Protein AF-A5E7W6-F1 (afdb_monomer_lite)

Secondary structure (DSSP, 8-state):
-HHHHHHHHHHHHH----EEEE-S-EEEES----TT-EEEE-TT-EEEEEEES-EEE-SEEEE-TT-EEEEEE--STT---EEEE-STT-EEEESSEEEEEETT-SS--EEEEEEEEEEESSEEEEEE--TTT-EEEEEEEEEEESSEEEEEEEEEESSPPEE-SS-EEESSEEEEEEE-----S-EESS-EEEEE---SSSS---EEEE--PPP-

Organism: Lodderomyces elongisporus (strain ATCC 11503 / CBS 2605 / JCM 1781 / NBRC 1676 / NRRL YB-4239) (NCBI:txid379508)

Sequence (216 aa):
MLFINYFILFIFFVTGIVADIIYANKILYGPINMSGKDILVSSTAYLSVIDNANNVFTSIIDVLQGGGVYITNSPSFLTQLLISSSGYNAVISNKGLISFNAARSPTVPNINIQGYNFRNAGEFYVAVDSYNSGKLYLASESWVNSGMLVVYLNTYSLWGPILGKYSITNTGSLCFYNTMYAVSTDIVGSGWYVFMEKIISKADIHIYIYMKMKKK

Structure (mmCIF, N/CA/C/O backbone):
data_AF-A5E7W6-F1
#
_entry.id   AF-A5E7W6-F1
#
loop_
_atom_site.group_PDB
_atom_site.id
_atom_site.type_symbol
_atom_site.label_atom_id
_atom_site.label_alt_id
_atom_site.label_comp_id
_atom_site.label_asym_id
_atom_site.label_entity_id
_atom_site.label_seq_id
_atom_site.pdbx_PDB_ins_code
_atom_site.Cartn_x
_atom_site.Cartn_y
_atom_site.Cartn_z
_atom_site.occupancy
_atom_site.B_iso_or_equiv
_atom_site.auth_seq_id
_atom_site.auth_comp_id
_atom_site.auth_asym_id
_atom_site.auth_atom_id
_atom_site.pdbx_PDB_model_num
ATOM 1 N N . MET A 1 1 ? -39.100 24.879 -18.926 1.00 53.75 1 MET A N 1
ATOM 2 C CA . MET A 1 1 ? -38.975 24.005 -17.733 1.00 53.75 1 MET A CA 1
ATOM 3 C C . MET A 1 1 ? -38.647 22.551 -18.069 1.00 53.75 1 MET A C 1
ATOM 5 O O . MET A 1 1 ? -37.751 22.022 -17.433 1.00 53.75 1 MET A O 1
ATOM 9 N N . LEU A 1 2 ? 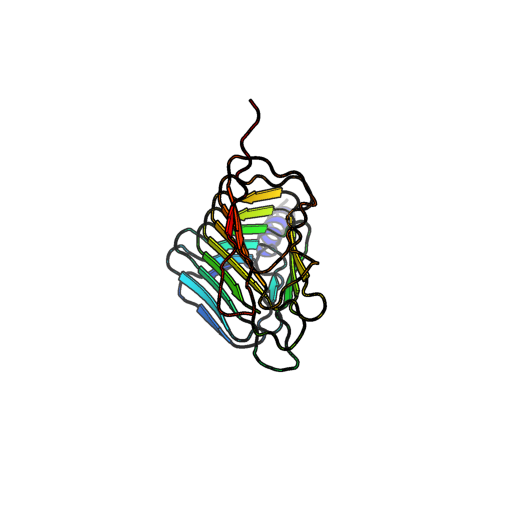-39.272 21.913 -19.072 1.00 52.88 2 LEU A N 1
ATOM 10 C CA . LEU A 1 2 ? -38.964 20.515 -19.443 1.00 52.88 2 LEU A CA 1
ATOM 11 C C . LEU A 1 2 ? -37.499 20.273 -19.861 1.00 52.88 2 LEU A C 1
ATOM 13 O O . LEU A 1 2 ? -36.914 19.276 -19.461 1.00 52.88 2 LEU A O 1
ATOM 17 N N . PHE A 1 3 ? -36.875 21.208 -20.585 1.00 53.84 3 PHE A N 1
ATOM 18 C CA . PHE A 1 3 ? -35.492 21.063 -21.069 1.00 53.84 3 PHE A CA 1
ATOM 19 C C . PHE A 1 3 ? -34.439 20.986 -19.945 1.00 53.84 3 PHE A C 1
ATOM 21 O O . PHE A 1 3 ? -33.456 20.265 -20.072 1.00 53.84 3 PHE A O 1
ATOM 28 N N . ILE A 1 4 ? -34.669 21.679 -18.823 1.00 57.00 4 ILE A N 1
ATOM 29 C CA . ILE A 1 4 ? -33.756 21.683 -17.666 1.00 57.00 4 ILE A CA 1
ATOM 30 C C . ILE A 1 4 ? -33.803 20.330 -16.942 1.00 57.00 4 ILE A C 1
ATOM 32 O O . ILE A 1 4 ? -32.765 19.807 -16.552 1.00 57.00 4 ILE A O 1
ATOM 36 N N . ASN A 1 5 ? -34.984 19.714 -16.840 1.00 55.38 5 ASN A N 1
ATOM 37 C CA . ASN A 1 5 ? -35.140 18.410 -16.190 1.00 55.38 5 ASN A CA 1
ATOM 38 C C . ASN A 1 5 ? -34.483 17.277 -16.992 1.00 55.38 5 ASN A C 1
ATOM 40 O O . ASN A 1 5 ? -33.852 16.406 -16.398 1.00 55.38 5 ASN A O 1
ATOM 44 N N . TYR A 1 6 ? -34.558 17.314 -18.328 1.00 60.94 6 TYR A N 1
ATOM 45 C CA . TYR A 1 6 ? -33.835 16.356 -19.173 1.00 60.94 6 TYR A CA 1
ATOM 46 C C . TYR A 1 6 ? -32.317 16.573 -19.137 1.00 60.94 6 TYR A C 1
ATOM 48 O O . TYR A 1 6 ? -31.565 15.603 -19.160 1.00 60.94 6 TYR A O 1
ATOM 56 N N . PHE A 1 7 ? -31.858 17.822 -19.005 1.00 57.94 7 PHE A N 1
ATOM 57 C CA . PHE A 1 7 ? -30.435 18.138 -18.876 1.00 57.94 7 PHE A CA 1
ATOM 58 C C . PHE A 1 7 ? -29.849 17.659 -17.535 1.00 57.94 7 PHE A C 1
ATOM 60 O O . PHE A 1 7 ? -28.750 17.117 -17.510 1.00 57.94 7 PHE A O 1
ATOM 67 N N . ILE A 1 8 ? -30.599 17.768 -16.431 1.00 57.62 8 ILE A N 1
ATOM 68 C CA . ILE A 1 8 ? -30.187 17.249 -15.112 1.00 57.62 8 ILE A CA 1
ATOM 69 C C . ILE A 1 8 ? -30.123 15.712 -15.114 1.00 57.62 8 ILE A C 1
ATOM 71 O O . ILE A 1 8 ? -29.162 15.141 -14.602 1.00 57.62 8 ILE A O 1
ATOM 75 N N . LEU A 1 9 ? -31.094 15.035 -15.737 1.00 53.97 9 LEU A N 1
ATOM 76 C CA . LEU A 1 9 ? -31.071 13.574 -15.906 1.00 53.97 9 LEU A CA 1
ATOM 77 C C . LEU A 1 9 ? -29.899 13.105 -16.782 1.00 53.97 9 LEU A C 1
ATOM 79 O O . LEU A 1 9 ? -29.287 12.083 -16.483 1.00 53.97 9 LEU A O 1
ATOM 83 N N . PHE A 1 10 ? -29.549 13.873 -17.817 1.00 56.66 10 PHE A N 1
ATOM 84 C CA . PHE A 1 10 ? -28.373 13.618 -18.649 1.00 56.66 10 PHE A CA 1
ATOM 85 C C . PHE A 1 10 ? -27.063 13.823 -17.871 1.00 56.66 10 PHE A C 1
ATOM 87 O O . PHE A 1 10 ? -26.170 12.991 -17.971 1.00 56.66 10 PHE A O 1
ATOM 94 N N . ILE A 1 11 ? -26.961 14.856 -17.023 1.00 55.38 11 ILE A N 1
ATOM 95 C CA . ILE A 1 11 ? -25.791 15.070 -16.149 1.00 55.38 11 ILE A CA 1
ATOM 96 C C . ILE A 1 11 ? -25.606 13.901 -15.169 1.00 55.38 11 ILE A C 1
ATOM 98 O O . ILE A 1 11 ? -24.486 13.415 -15.028 1.00 55.38 11 ILE A O 1
ATOM 102 N N . PHE A 1 12 ? -26.682 13.389 -14.558 1.00 49.34 12 PHE A N 1
ATOM 103 C CA . PHE A 1 12 ? -26.608 12.208 -13.684 1.00 49.34 12 PHE A CA 1
ATOM 104 C C . PHE A 1 12 ? -26.212 10.924 -14.429 1.00 49.34 12 PHE A C 1
ATOM 106 O O . PHE A 1 12 ? -25.561 10.060 -13.847 1.00 49.34 12 PHE A O 1
ATOM 113 N N . PHE A 1 13 ? -26.561 10.804 -15.714 1.00 47.16 13 PHE A N 1
ATOM 114 C CA . PHE A 1 13 ? -26.121 9.693 -16.564 1.00 47.16 13 PHE A CA 1
ATOM 115 C C . PHE A 1 13 ? -24.648 9.815 -16.989 1.00 47.16 13 PHE A C 1
ATOM 117 O O . PHE A 1 13 ? -23.985 8.804 -17.212 1.00 47.16 13 PHE A O 1
ATOM 124 N N . VAL A 1 14 ? -24.132 11.043 -17.104 1.00 48.56 14 VAL A N 1
ATOM 125 C CA . VAL A 1 14 ? -22.765 11.330 -17.571 1.00 48.56 14 VAL A CA 1
ATOM 126 C C . VAL A 1 14 ? -21.735 11.288 -16.435 1.00 48.56 14 VAL A C 1
ATOM 128 O O . VAL A 1 14 ? -20.572 10.986 -16.691 1.00 48.56 14 VAL A O 1
ATOM 131 N N . THR A 1 15 ? -22.124 11.475 -15.170 1.00 45.22 15 THR A N 1
ATOM 132 C CA . THR A 1 15 ? -21.223 11.277 -14.017 1.00 45.22 15 THR A CA 1
ATOM 133 C C . THR A 1 15 ? -21.269 9.842 -13.491 1.00 45.22 15 THR A C 1
ATOM 135 O O . THR A 1 15 ? -21.436 9.603 -12.295 1.00 45.22 15 THR A O 1
ATOM 138 N N . GLY A 1 16 ? -21.129 8.861 -14.380 1.00 46.91 16 GLY A N 1
ATOM 139 C CA . GLY A 1 16 ? -20.788 7.506 -13.970 1.00 46.91 16 GLY A CA 1
ATOM 140 C C . GLY A 1 16 ? -19.331 7.491 -13.526 1.00 46.91 16 GLY A C 1
ATOM 141 O O . GLY A 1 16 ? -18.443 7.294 -14.351 1.00 46.91 16 GLY A O 1
ATOM 142 N N . ILE A 1 17 ? -19.063 7.719 -12.239 1.00 54.50 17 ILE A N 1
ATOM 143 C CA . ILE A 1 17 ? -17.789 7.295 -11.657 1.00 54.50 17 ILE A CA 1
ATOM 144 C C . ILE A 1 17 ? -17.780 5.773 -11.812 1.00 54.50 17 ILE A C 1
ATOM 146 O O . ILE A 1 17 ? -18.551 5.070 -11.159 1.00 54.50 17 ILE A O 1
ATOM 150 N N . VAL A 1 18 ? -17.004 5.270 -12.773 1.00 61.53 18 VAL A N 1
ATOM 151 C CA . VAL A 1 18 ? -16.932 3.837 -13.060 1.00 61.53 18 VAL A CA 1
ATOM 152 C C . VAL A 1 18 ? -16.088 3.201 -11.963 1.00 61.53 18 VAL A C 1
ATOM 154 O O . VAL A 1 18 ? -14.867 3.097 -12.079 1.00 61.53 18 VAL A O 1
ATOM 157 N N . ALA A 1 19 ? -16.744 2.819 -10.872 1.00 70.56 19 ALA A N 1
ATOM 158 C CA . ALA A 1 19 ? -16.156 1.939 -9.879 1.00 70.56 19 ALA A CA 1
ATOM 159 C C . ALA A 1 19 ? -16.104 0.511 -10.443 1.00 70.56 19 ALA A C 1
ATOM 161 O O . ALA A 1 19 ? -17.132 -0.048 -10.829 1.00 70.56 19 ALA A O 1
ATOM 162 N N . ASP A 1 20 ? -14.912 -0.079 -10.506 1.00 84.25 20 ASP A N 1
ATOM 163 C CA . ASP A 1 20 ? -14.735 -1.508 -10.756 1.00 84.25 20 ASP A CA 1
ATOM 164 C C . ASP A 1 20 ? -14.948 -2.240 -9.427 1.00 84.25 20 ASP A C 1
ATOM 166 O O . ASP A 1 20 ? -14.138 -2.137 -8.499 1.00 84.25 20 ASP A O 1
ATOM 170 N N . ILE A 1 21 ? -16.080 -2.935 -9.314 1.00 87.88 21 ILE A N 1
ATOM 171 C CA . ILE A 1 21 ? -16.429 -3.664 -8.098 1.00 87.88 21 ILE A CA 1
ATOM 172 C C . ILE A 1 21 ? -16.032 -5.132 -8.247 1.00 87.88 21 ILE A C 1
ATOM 174 O O . ILE A 1 21 ? -16.533 -5.860 -9.106 1.00 87.88 21 ILE A O 1
ATOM 178 N N . ILE A 1 22 ? -15.147 -5.585 -7.364 1.00 92.44 22 ILE A N 1
ATOM 179 C CA . ILE A 1 22 ? -14.601 -6.938 -7.342 1.00 92.44 22 ILE A CA 1
ATOM 180 C C . ILE A 1 22 ? -15.431 -7.795 -6.377 1.00 92.44 22 ILE A C 1
ATOM 182 O O . ILE A 1 22 ? -15.175 -7.853 -5.171 1.00 92.44 22 ILE A O 1
ATOM 186 N N . TYR A 1 23 ? -16.460 -8.452 -6.918 1.00 94.75 23 TYR A N 1
ATOM 187 C CA . TYR A 1 23 ? -17.336 -9.382 -6.181 1.00 94.75 23 TYR A CA 1
ATOM 188 C C . TYR A 1 23 ? -16.871 -10.843 -6.216 1.00 94.75 23 TYR A C 1
ATOM 190 O O . TYR A 1 23 ? -17.343 -11.665 -5.436 1.00 94.75 23 TYR A O 1
ATOM 198 N N . ALA A 1 24 ? -15.942 -11.169 -7.110 1.00 95.06 24 ALA A N 1
ATOM 199 C CA . ALA A 1 24 ? -15.338 -12.486 -7.234 1.00 95.06 24 ALA A CA 1
ATOM 200 C C . ALA A 1 24 ? -13.830 -12.341 -7.435 1.00 95.06 24 ALA A C 1
ATOM 202 O O . ALA A 1 24 ? -13.358 -11.302 -7.901 1.00 95.06 24 ALA A O 1
ATOM 203 N N . ASN A 1 25 ? -13.086 -13.389 -7.086 1.00 96.81 25 ASN A N 1
ATOM 204 C CA . ASN A 1 25 ? -11.635 -13.420 -7.226 1.00 96.81 25 ASN A CA 1
ATOM 205 C C . ASN A 1 25 ? -11.219 -13.077 -8.659 1.00 96.81 25 ASN A C 1
ATOM 207 O O . ASN A 1 25 ? -11.652 -13.722 -9.615 1.00 96.81 25 ASN A O 1
ATOM 211 N N . LYS A 1 26 ? -10.365 -12.065 -8.797 1.00 94.88 26 LYS A N 1
ATOM 212 C CA . LYS A 1 26 ? -9.883 -11.549 -10.076 1.00 94.88 26 LYS A CA 1
ATOM 213 C C . LYS A 1 26 ? -8.363 -11.572 -10.066 1.00 94.88 26 LYS A C 1
ATOM 215 O O . LYS A 1 26 ? -7.739 -10.940 -9.217 1.00 94.88 26 LYS A O 1
ATOM 220 N N . ILE A 1 27 ? -7.778 -12.296 -11.014 1.00 94.62 27 ILE A N 1
ATOM 221 C CA . ILE A 1 27 ? -6.329 -12.353 -11.220 1.00 94.62 27 ILE A CA 1
ATOM 222 C C . ILE A 1 27 ? -6.029 -11.729 -12.578 1.00 94.62 27 ILE A C 1
ATOM 224 O O . ILE A 1 27 ? -6.614 -12.117 -13.588 1.00 94.62 27 ILE A O 1
ATOM 228 N N . LEU A 1 28 ? -5.132 -10.753 -12.587 1.00 90.81 28 LEU A N 1
ATOM 229 C CA . LEU A 1 28 ? -4.640 -10.066 -13.771 1.00 90.81 28 LEU A CA 1
ATOM 230 C C . LEU A 1 28 ? -3.125 -10.253 -13.864 1.00 90.81 28 LEU A C 1
ATOM 232 O O . LEU A 1 28 ? -2.448 -10.372 -12.843 1.00 90.81 28 LEU A O 1
ATOM 236 N N . TYR A 1 29 ? -2.602 -10.250 -15.087 1.00 89.06 29 TYR A N 1
ATOM 237 C CA . TYR A 1 29 ? -1.180 -10.441 -15.364 1.00 89.06 29 TYR A CA 1
ATOM 238 C C . TYR A 1 29 ? -0.641 -9.318 -16.244 1.00 89.06 29 TYR A C 1
ATOM 240 O O . TYR A 1 29 ? -1.311 -8.881 -17.182 1.00 89.06 29 TYR A O 1
ATOM 248 N N . GLY A 1 30 ? 0.598 -8.917 -15.979 1.00 83.56 30 GLY A N 1
ATOM 249 C CA . GLY A 1 30 ? 1.326 -7.943 -16.776 1.00 83.56 30 GLY A CA 1
ATOM 250 C C . GLY A 1 30 ? 1.027 -6.492 -16.388 1.00 83.56 30 GLY A C 1
ATOM 251 O O . GLY A 1 30 ? 0.460 -6.222 -15.327 1.00 83.56 30 GLY A O 1
ATOM 252 N N . PRO A 1 31 ? 1.434 -5.524 -17.228 1.00 81.56 31 PRO A N 1
ATOM 253 C CA . PRO A 1 31 ? 1.197 -4.111 -16.965 1.00 81.56 31 PRO A CA 1
ATOM 254 C C . PRO A 1 31 ? -0.298 -3.793 -17.070 1.00 81.56 31 PRO A C 1
ATOM 256 O O . PRO A 1 31 ? -0.856 -3.741 -18.166 1.00 81.56 31 PRO A O 1
ATOM 259 N N . ILE A 1 32 ? -0.942 -3.548 -15.930 1.00 83.94 32 ILE A N 1
ATOM 260 C CA . ILE A 1 32 ? -2.351 -3.164 -15.860 1.00 83.94 32 ILE A CA 1
ATOM 261 C C . ILE A 1 32 ? -2.446 -1.707 -15.432 1.00 83.94 32 ILE A C 1
ATOM 263 O O . ILE A 1 32 ? -2.081 -1.354 -14.320 1.00 83.94 32 ILE A O 1
ATOM 267 N N . ASN A 1 33 ? -3.024 -0.861 -16.282 1.00 79.06 33 ASN A N 1
ATOM 268 C CA . ASN A 1 33 ? -3.350 0.501 -15.887 1.00 79.06 33 ASN A CA 1
ATOM 269 C C . ASN A 1 33 ? -4.784 0.575 -15.334 1.00 79.06 33 ASN A C 1
ATOM 271 O O . ASN A 1 33 ? -5.748 0.324 -16.060 1.00 79.06 33 ASN A O 1
ATOM 275 N N . MET A 1 34 ? -4.918 0.947 -14.059 1.00 77.44 34 MET A N 1
ATOM 276 C CA . MET A 1 34 ? -6.202 1.154 -13.376 1.00 77.44 34 MET A CA 1
ATOM 277 C C . MET A 1 34 ? -6.546 2.639 -13.179 1.00 77.44 34 MET A C 1
ATOM 279 O O . MET A 1 34 ? -7.416 2.978 -12.378 1.00 77.44 34 MET A O 1
ATOM 283 N N . SER A 1 35 ? -5.895 3.539 -13.922 1.00 76.44 35 SER A N 1
ATOM 284 C CA . SER A 1 35 ? -6.116 4.979 -13.797 1.00 76.44 35 SER A CA 1
ATOM 285 C C . SER A 1 35 ? -7.569 5.343 -14.090 1.00 76.44 35 SER A C 1
ATOM 287 O O . SER A 1 35 ? -8.162 4.830 -15.040 1.00 76.44 35 SER A O 1
ATOM 289 N N . GLY A 1 36 ? -8.115 6.275 -13.315 1.00 72.25 36 GLY A N 1
ATOM 290 C CA . GLY A 1 36 ? -9.464 6.808 -13.494 1.00 72.25 36 GLY A CA 1
ATOM 291 C C . GLY A 1 36 ? -10.587 5.903 -12.993 1.00 72.25 36 GLY A C 1
ATOM 292 O O . GLY A 1 36 ? -11.746 6.225 -13.238 1.00 72.25 36 GLY A O 1
ATOM 293 N N . LYS A 1 37 ? -10.269 4.787 -12.326 1.00 77.31 37 LYS A N 1
ATOM 294 C CA . LYS A 1 37 ? -11.263 3.855 -11.789 1.00 77.31 37 LYS A CA 1
ATOM 295 C C . LYS A 1 37 ? -11.178 3.788 -10.275 1.00 77.31 37 LYS A C 1
ATOM 297 O O . LYS A 1 37 ? -10.097 3.590 -9.721 1.00 77.31 37 LYS A O 1
ATOM 302 N N . ASP A 1 38 ? -12.338 3.880 -9.637 1.00 86.12 38 ASP A N 1
ATOM 303 C CA . ASP A 1 38 ? -12.475 3.467 -8.246 1.00 86.12 38 ASP A CA 1
ATOM 304 C C . ASP A 1 38 ? -12.434 1.945 -8.181 1.00 86.12 38 ASP A C 1
ATOM 306 O O . ASP A 1 38 ? -12.977 1.265 -9.049 1.00 86.12 38 ASP A O 1
ATOM 310 N N . ILE A 1 39 ? -11.799 1.405 -7.153 1.00 89.12 39 ILE A N 1
ATOM 311 C CA . ILE A 1 39 ? -11.720 -0.029 -6.913 1.00 89.12 39 ILE A CA 1
ATOM 312 C C . ILE A 1 39 ? -12.388 -0.301 -5.583 1.00 89.12 39 ILE A C 1
ATOM 314 O O . ILE A 1 39 ? -11.933 0.176 -4.544 1.00 89.12 39 ILE A O 1
ATOM 318 N N . LEU A 1 40 ? -13.443 -1.107 -5.624 1.00 92.81 40 LEU A N 1
ATOM 319 C CA . LEU A 1 40 ? -14.089 -1.636 -4.434 1.00 92.81 40 LEU A CA 1
ATOM 320 C C . LEU A 1 40 ? -13.910 -3.151 -4.417 1.00 92.81 40 LEU A C 1
ATOM 322 O O . LEU A 1 40 ? -14.401 -3.843 -5.307 1.00 92.81 40 LEU A O 1
ATOM 326 N N . VAL A 1 41 ? -13.241 -3.682 -3.398 1.00 95.12 41 VAL A N 1
ATOM 327 C CA . VAL A 1 41 ? -13.089 -5.129 -3.209 1.00 95.12 41 VAL A CA 1
ATOM 328 C C . VAL A 1 41 ? -14.019 -5.608 -2.105 1.00 95.12 41 VAL A C 1
ATOM 330 O O . VAL A 1 41 ? -13.943 -5.146 -0.965 1.00 95.12 41 VAL A O 1
ATOM 333 N N . SER A 1 42 ? -14.911 -6.536 -2.456 1.00 96.62 42 SER A N 1
ATOM 334 C CA . SER A 1 42 ? -15.883 -7.108 -1.523 1.00 96.62 42 SER A CA 1
ATOM 335 C C . SER A 1 42 ? -15.229 -7.993 -0.453 1.00 96.62 42 SER A C 1
ATOM 337 O O . SER A 1 42 ? -14.104 -8.460 -0.606 1.00 96.62 42 SER A O 1
ATOM 339 N N . SER A 1 43 ? -15.963 -8.261 0.628 1.00 96.25 43 SER A N 1
ATOM 340 C CA . SER A 1 43 ? -15.494 -9.020 1.797 1.00 96.25 43 SER A CA 1
ATOM 341 C C . SER A 1 43 ? -15.123 -10.483 1.528 1.00 96.25 43 SER A C 1
ATOM 343 O O . SER A 1 43 ? -14.562 -11.134 2.403 1.00 96.25 43 SER A O 1
ATOM 345 N N . THR A 1 44 ? -15.461 -11.024 0.358 1.00 94.81 44 THR A N 1
ATOM 346 C CA . THR A 1 44 ? -15.234 -12.433 -0.005 1.00 94.81 44 THR A CA 1
ATOM 347 C C . THR A 1 44 ? -14.417 -12.590 -1.283 1.00 94.81 44 THR A C 1
ATOM 349 O O . THR A 1 44 ? -14.376 -13.681 -1.851 1.00 94.81 44 THR A O 1
ATOM 352 N N . ALA A 1 45 ? -13.810 -11.510 -1.773 1.00 97.12 45 ALA A N 1
ATOM 353 C CA . ALA A 1 45 ? -13.089 -11.503 -3.034 1.00 97.12 45 ALA A CA 1
ATOM 354 C C . ALA A 1 45 ? -11.695 -10.904 -2.884 1.00 97.12 45 ALA A C 1
ATOM 356 O O . ALA A 1 45 ? -11.414 -10.133 -1.965 1.00 97.12 45 ALA A O 1
ATOM 357 N N . TYR A 1 46 ? -10.832 -11.209 -3.846 1.00 96.88 46 TYR A N 1
ATOM 358 C CA . TYR A 1 46 ? -9.571 -10.506 -3.994 1.00 96.88 46 TYR A CA 1
ATOM 359 C C . TYR A 1 46 ? -9.312 -10.049 -5.425 1.00 96.88 46 TYR A C 1
ATOM 361 O O . TYR A 1 46 ? -9.750 -10.673 -6.392 1.00 96.88 46 TYR A O 1
ATOM 369 N N . LEU A 1 47 ? -8.536 -8.976 -5.538 1.00 94.44 47 LEU A N 1
ATOM 370 C CA . LEU A 1 47 ? -7.873 -8.550 -6.760 1.00 94.44 47 LEU A CA 1
ATOM 371 C C . LEU A 1 47 ? -6.381 -8.856 -6.636 1.00 94.44 47 LEU A C 1
ATOM 373 O O . LEU A 1 47 ? -5.713 -8.344 -5.742 1.00 94.44 47 LEU A O 1
ATOM 377 N N . SER A 1 48 ? -5.848 -9.668 -7.540 1.00 94.38 48 SER A N 1
ATOM 378 C CA . SER A 1 48 ? -4.415 -9.919 -7.657 1.00 94.38 48 SER A CA 1
ATOM 379 C C . SER A 1 48 ? -3.918 -9.427 -9.009 1.00 94.38 48 SER A C 1
ATOM 381 O O . SER A 1 48 ? -4.480 -9.790 -10.039 1.00 94.38 48 SER A O 1
ATOM 383 N N . VAL A 1 49 ? -2.880 -8.595 -9.013 1.00 90.94 49 VAL A N 1
ATOM 384 C CA . VAL A 1 49 ? -2.192 -8.144 -10.224 1.00 90.94 49 VAL A CA 1
ATOM 385 C C . VAL A 1 49 ? -0.748 -8.611 -10.148 1.00 90.94 49 VAL A C 1
ATOM 387 O O . VAL A 1 49 ? 0.037 -8.126 -9.331 1.00 90.94 49 VAL A O 1
ATOM 390 N N . ILE A 1 50 ? -0.420 -9.582 -10.986 1.00 89.44 50 ILE A N 1
ATOM 391 C CA . ILE A 1 50 ? 0.881 -10.238 -11.022 1.00 89.44 50 ILE A CA 1
ATOM 392 C C . ILE A 1 50 ? 1.704 -9.632 -12.154 1.00 89.44 50 ILE A C 1
ATOM 394 O O . ILE A 1 50 ? 1.178 -9.301 -13.214 1.00 89.44 50 ILE A O 1
ATOM 398 N N . ASP A 1 51 ? 3.006 -9.506 -11.931 1.00 86.00 51 ASP A N 1
ATOM 399 C CA . ASP A 1 51 ? 3.971 -8.990 -12.900 1.00 86.00 51 ASP A CA 1
ATOM 400 C C . ASP A 1 51 ? 3.637 -7.584 -13.412 1.00 86.00 51 ASP A C 1
ATOM 402 O O . ASP A 1 51 ? 3.740 -7.263 -14.600 1.00 86.00 51 ASP A O 1
ATOM 406 N N . ASN A 1 52 ? 3.230 -6.711 -12.497 1.00 81.88 52 ASN A N 1
ATOM 407 C CA . ASN A 1 52 ? 2.810 -5.378 -12.858 1.00 81.88 52 ASN A CA 1
ATOM 408 C C . ASN A 1 52 ? 3.979 -4.393 -12.949 1.00 81.88 52 ASN A C 1
ATOM 410 O O . ASN A 1 52 ? 4.644 -4.111 -11.955 1.00 81.88 52 ASN A O 1
ATOM 414 N N . ALA A 1 53 ? 4.137 -3.785 -14.123 1.00 77.44 53 ALA A N 1
ATOM 415 C CA . ALA A 1 53 ? 5.154 -2.772 -14.406 1.00 77.44 53 ALA A CA 1
ATOM 416 C C . ALA A 1 53 ? 4.646 -1.317 -14.350 1.00 77.44 53 ALA A C 1
ATOM 418 O O . ALA A 1 53 ? 5.423 -0.389 -14.555 1.00 77.44 53 ALA A O 1
ATOM 419 N N . ASN A 1 54 ? 3.340 -1.090 -14.170 1.00 71.69 54 ASN A N 1
ATOM 420 C CA . ASN A 1 54 ? 2.778 0.257 -14.068 1.00 71.69 54 ASN A CA 1
ATOM 421 C C . ASN A 1 54 ? 1.346 0.214 -13.525 1.00 71.69 54 ASN A C 1
ATOM 423 O O . ASN A 1 54 ? 0.442 -0.147 -14.263 1.00 71.69 54 ASN A O 1
ATOM 427 N N . ASN A 1 55 ? 1.138 0.566 -12.256 1.00 67.75 55 ASN A N 1
ATOM 428 C CA . ASN A 1 55 ? -0.186 0.754 -11.670 1.00 67.75 55 ASN A CA 1
ATOM 429 C C . ASN A 1 55 ? -0.369 2.227 -11.293 1.00 67.75 55 ASN A C 1
ATOM 431 O O . ASN A 1 55 ? 0.279 2.760 -10.392 1.00 67.75 55 ASN A O 1
ATOM 435 N N . VAL A 1 56 ? -1.299 2.896 -11.958 1.00 66.56 56 VAL A N 1
ATOM 436 C CA . VAL A 1 56 ? -1.748 4.218 -11.532 1.00 66.56 56 VAL A CA 1
ATOM 437 C C . VAL A 1 56 ? -3.161 4.057 -11.005 1.00 66.56 56 VAL A C 1
ATOM 439 O O . VAL A 1 56 ? -4.049 3.623 -11.727 1.00 66.56 56 VAL A O 1
ATOM 442 N N . PHE A 1 57 ? -3.361 4.402 -9.743 1.00 69.69 57 PHE A N 1
ATOM 443 C CA . PHE A 1 57 ? -4.671 4.646 -9.160 1.00 69.69 57 PHE A CA 1
ATOM 444 C C . PHE A 1 57 ? -4.856 6.165 -9.166 1.00 69.69 57 PHE A C 1
ATOM 446 O O . PHE A 1 57 ? -3.909 6.897 -8.920 1.00 69.69 57 PHE A O 1
ATOM 453 N N . THR A 1 58 ? -6.018 6.706 -9.505 1.00 64.62 58 THR A N 1
ATOM 454 C CA . THR A 1 58 ? -6.194 8.182 -9.465 1.00 64.62 58 THR A CA 1
ATOM 455 C C . THR A 1 58 ? -7.392 8.613 -8.642 1.00 64.62 58 THR A C 1
ATOM 457 O O . THR A 1 58 ? -7.722 9.795 -8.604 1.00 64.62 58 THR A O 1
ATOM 460 N N . SER A 1 59 ? -8.059 7.664 -7.996 1.00 76.44 59 SER A N 1
ATOM 461 C CA . SER A 1 59 ? -9.281 7.916 -7.252 1.00 76.44 59 SER A CA 1
ATOM 462 C C . SER A 1 59 ? -9.326 7.040 -5.996 1.00 76.44 59 SER A C 1
ATOM 464 O O . SER A 1 59 ? -8.499 7.248 -5.106 1.00 76.44 59 SER A O 1
ATOM 466 N N . ILE A 1 60 ? -10.241 6.082 -5.878 1.00 86.88 60 ILE A N 1
ATOM 467 C CA . ILE A 1 60 ? -10.504 5.376 -4.620 1.00 86.88 60 ILE A CA 1
ATOM 468 C C . ILE A 1 60 ? -10.041 3.917 -4.682 1.00 86.88 60 ILE A C 1
ATOM 470 O O . ILE A 1 60 ? -10.295 3.216 -5.655 1.00 86.88 60 ILE A O 1
ATOM 474 N N . ILE A 1 61 ? -9.411 3.441 -3.608 1.00 90.25 61 ILE A N 1
ATOM 475 C CA . ILE A 1 61 ? -9.260 2.013 -3.307 1.00 90.25 61 ILE A CA 1
ATOM 476 C C . ILE A 1 61 ? -9.959 1.756 -1.972 1.00 90.25 61 ILE A C 1
ATOM 478 O O . ILE A 1 61 ? -9.501 2.243 -0.937 1.00 90.25 61 ILE A O 1
ATOM 482 N N . ASP A 1 62 ? -11.051 0.998 -1.993 1.00 93.19 62 ASP A N 1
ATOM 483 C CA . ASP A 1 62 ? -11.774 0.557 -0.801 1.00 93.19 62 ASP A CA 1
ATOM 484 C C . ASP A 1 62 ? -11.780 -0.974 -0.726 1.00 93.19 62 ASP A C 1
ATOM 486 O O . ASP A 1 62 ? -12.284 -1.666 -1.610 1.00 93.19 62 ASP A O 1
ATOM 490 N N . VAL A 1 63 ? -11.179 -1.518 0.328 1.00 96.38 63 VAL A N 1
ATOM 491 C CA . VAL A 1 63 ? -11.076 -2.962 0.560 1.00 96.38 63 VAL A CA 1
ATOM 492 C C . VAL A 1 63 ? -11.871 -3.297 1.808 1.00 96.38 63 VAL A C 1
ATOM 494 O O . VAL A 1 63 ? -11.489 -2.932 2.925 1.00 96.38 63 VAL A O 1
ATOM 497 N N . LEU A 1 64 ? -12.993 -3.993 1.624 1.00 97.38 64 LEU A N 1
ATOM 498 C CA . LEU A 1 64 ? -13.853 -4.401 2.728 1.00 97.38 64 LEU A CA 1
ATOM 499 C C . LEU A 1 64 ? -13.190 -5.493 3.574 1.00 97.38 64 LEU A C 1
ATOM 501 O O . LEU A 1 64 ? -12.284 -6.199 3.137 1.00 97.38 64 LEU A O 1
ATOM 505 N N . GLN A 1 65 ? -13.661 -5.640 4.812 1.00 97.75 65 GLN A N 1
ATOM 506 C CA . GLN A 1 65 ? -13.153 -6.653 5.734 1.00 97.75 65 GLN A CA 1
ATOM 507 C C . GLN A 1 65 ? -13.325 -8.059 5.147 1.00 97.75 65 GLN A C 1
ATOM 509 O O . GLN A 1 65 ? -14.430 -8.419 4.756 1.00 97.75 65 GLN A O 1
ATOM 514 N N . GLY A 1 66 ? -12.241 -8.836 5.093 1.00 95.81 66 GLY A N 1
ATOM 515 C CA . GLY A 1 66 ? -12.186 -10.152 4.438 1.00 95.81 66 GLY A CA 1
ATOM 516 C C . GLY A 1 66 ? -11.782 -10.114 2.956 1.00 95.81 66 GLY A C 1
ATOM 517 O O . GLY A 1 66 ? -11.386 -11.141 2.412 1.00 95.81 66 GLY A O 1
ATOM 518 N N . GLY A 1 67 ? -11.821 -8.937 2.322 1.00 97.38 67 GLY A N 1
ATOM 519 C CA . GLY A 1 67 ? -11.346 -8.725 0.956 1.00 97.38 67 GLY A CA 1
ATOM 520 C C . GLY A 1 67 ? -9.832 -8.523 0.867 1.00 97.38 67 GLY A C 1
ATOM 521 O O . GLY A 1 67 ? -9.169 -8.232 1.869 1.00 97.38 67 GLY A O 1
ATOM 522 N N . GLY A 1 68 ? -9.282 -8.646 -0.345 1.00 97.31 68 GLY A N 1
ATOM 523 C CA . GLY A 1 68 ? -7.836 -8.554 -0.573 1.00 97.31 68 GLY A CA 1
ATOM 524 C C . GLY A 1 68 ? -7.420 -7.826 -1.853 1.00 97.31 68 GLY A C 1
ATOM 525 O O . GLY A 1 68 ? -8.017 -8.012 -2.910 1.00 97.31 68 GLY A O 1
ATOM 526 N N . VAL A 1 69 ? -6.346 -7.043 -1.789 1.00 94.81 69 VAL A N 1
ATOM 527 C CA . VAL A 1 69 ? -5.641 -6.502 -2.959 1.00 94.81 69 VAL A CA 1
ATOM 528 C C . VAL A 1 69 ? -4.176 -6.912 -2.886 1.00 94.81 69 VAL A C 1
ATOM 530 O O . VAL A 1 69 ? -3.492 -6.621 -1.909 1.00 94.81 69 VAL A O 1
ATOM 533 N N . TYR A 1 70 ? -3.677 -7.547 -3.941 1.00 94.81 70 TYR A N 1
ATOM 534 C CA . TYR A 1 70 ? -2.302 -8.029 -4.041 1.00 94.81 70 TYR A CA 1
ATOM 535 C C . TYR A 1 70 ? -1.688 -7.537 -5.345 1.00 94.81 70 TYR A C 1
ATOM 537 O O . TYR A 1 70 ? -2.243 -7.780 -6.412 1.00 94.81 70 TYR A O 1
ATOM 545 N N . ILE A 1 71 ? -0.545 -6.863 -5.284 1.00 90.94 71 ILE A N 1
ATOM 546 C CA . ILE A 1 71 ? 0.154 -6.375 -6.476 1.00 90.94 71 ILE A CA 1
ATOM 547 C C . ILE A 1 71 ? 1.621 -6.747 -6.370 1.00 90.94 71 ILE A C 1
ATOM 549 O O . ILE A 1 71 ? 2.286 -6.361 -5.407 1.00 90.94 71 ILE A O 1
ATOM 553 N N . THR A 1 72 ? 2.140 -7.458 -7.365 1.00 89.12 72 THR A N 1
ATOM 554 C CA . THR A 1 72 ? 3.566 -7.785 -7.453 1.00 89.12 72 THR A CA 1
ATOM 555 C C . THR A 1 72 ? 4.208 -7.105 -8.655 1.00 89.12 72 THR A C 1
ATOM 557 O O . THR A 1 72 ? 3.561 -6.909 -9.682 1.00 89.12 72 THR A O 1
ATOM 560 N N . ASN A 1 73 ? 5.485 -6.733 -8.540 1.00 84.88 73 ASN A N 1
ATOM 561 C CA . ASN A 1 73 ? 6.243 -6.240 -9.689 1.00 84.88 73 ASN A CA 1
ATOM 562 C C . ASN A 1 73 ? 6.510 -7.356 -10.710 1.00 84.88 73 ASN A C 1
ATOM 564 O O . ASN A 1 73 ? 6.636 -8.520 -10.333 1.00 84.88 73 ASN A O 1
ATOM 568 N N . SER A 1 74 ? 6.696 -6.969 -11.972 1.00 77.94 74 SER A N 1
ATOM 569 C CA . SER A 1 74 ? 7.292 -7.818 -13.002 1.00 77.94 74 SER A CA 1
ATOM 570 C C . SER A 1 74 ? 8.792 -8.046 -12.745 1.00 77.94 74 SER A C 1
ATOM 572 O O . SER A 1 74 ? 9.515 -7.102 -12.413 1.00 77.94 74 SER A O 1
ATOM 574 N N . PRO A 1 75 ? 9.298 -9.279 -12.944 1.00 68.50 75 PRO A N 1
ATOM 575 C CA . PRO A 1 75 ? 10.722 -9.602 -12.838 1.00 68.50 75 PRO A CA 1
ATOM 576 C C . PRO A 1 75 ? 11.554 -9.130 -14.048 1.00 68.50 75 PRO A C 1
ATOM 578 O O . PRO A 1 75 ? 12.764 -9.347 -14.076 1.00 68.50 75 PRO A O 1
ATOM 581 N N . SER A 1 76 ? 10.940 -8.516 -15.066 1.00 68.12 76 SER A N 1
ATOM 582 C CA . SER A 1 76 ? 11.636 -8.030 -16.264 1.00 68.12 76 SER A CA 1
ATOM 583 C C . SER A 1 76 ? 12.545 -6.830 -15.969 1.00 68.12 76 SER A C 1
ATOM 585 O O . SER A 1 76 ? 12.147 -5.877 -15.308 1.00 68.12 76 SER A O 1
ATOM 587 N N . PHE A 1 77 ? 13.762 -6.831 -16.516 1.00 60.38 77 PHE A N 1
ATOM 588 C CA . PHE A 1 77 ? 14.823 -5.848 -16.242 1.00 60.38 77 PHE A CA 1
ATOM 589 C C . PHE A 1 77 ? 14.494 -4.389 -16.616 1.00 60.38 77 PHE A C 1
ATOM 591 O O . PHE A 1 77 ? 15.220 -3.485 -16.211 1.00 60.38 77 PHE A O 1
ATOM 598 N N . LEU A 1 78 ? 13.406 -4.144 -17.355 1.00 61.53 78 LEU A N 1
ATOM 599 C CA . LEU A 1 78 ? 12.925 -2.802 -17.719 1.00 61.53 78 LEU A CA 1
ATOM 600 C C . LEU A 1 78 ? 11.664 -2.375 -16.951 1.00 61.53 78 LEU A C 1
ATOM 602 O O . LEU A 1 78 ? 11.066 -1.356 -17.290 1.00 61.53 78 LEU A O 1
ATOM 606 N N . THR A 1 79 ? 11.217 -3.150 -15.958 1.00 65.62 79 THR A N 1
ATOM 607 C CA . THR A 1 79 ? 9.925 -2.922 -15.301 1.00 65.62 79 THR A CA 1
ATOM 608 C C . THR A 1 79 ? 10.053 -2.522 -13.838 1.00 65.62 79 THR A C 1
ATOM 610 O O . THR A 1 79 ? 10.640 -3.229 -13.021 1.00 65.62 79 THR A O 1
ATOM 613 N N . GLN A 1 80 ? 9.416 -1.400 -13.516 1.00 71.06 80 GLN A N 1
ATOM 614 C CA . GLN A 1 80 ? 9.302 -0.819 -12.186 1.00 71.06 80 GLN A CA 1
ATOM 615 C C . GLN A 1 80 ? 7.887 -1.054 -11.654 1.00 71.06 80 GLN A C 1
ATOM 617 O O . GLN A 1 80 ? 6.929 -0.776 -12.363 1.00 71.06 80 GLN A O 1
ATOM 622 N N . LEU A 1 81 ? 7.714 -1.424 -10.381 1.00 71.81 81 LEU A N 1
ATOM 623 C CA . LEU A 1 81 ? 6.395 -1.258 -9.769 1.00 71.81 81 LEU A CA 1
ATOM 624 C C . LEU A 1 81 ? 6.188 0.227 -9.475 1.00 71.81 81 LEU A C 1
ATOM 626 O O . LEU A 1 81 ? 6.743 0.763 -8.512 1.00 71.81 81 LEU A O 1
ATOM 630 N N . LEU A 1 82 ? 5.416 0.886 -10.335 1.00 71.12 82 LEU A N 1
ATOM 631 C CA . LEU A 1 82 ? 4.849 2.194 -10.052 1.00 71.12 82 LEU A CA 1
ATOM 632 C C . LEU A 1 82 ? 3.481 1.972 -9.415 1.00 71.12 82 LEU A C 1
ATOM 634 O O . LEU A 1 82 ? 2.639 1.317 -10.018 1.00 71.12 82 LEU A O 1
ATOM 638 N N . ILE A 1 83 ? 3.284 2.486 -8.206 1.00 71.31 83 ILE A N 1
ATOM 639 C CA . ILE A 1 83 ? 1.961 2.660 -7.602 1.00 71.31 83 ILE A CA 1
ATOM 640 C C . ILE A 1 83 ? 1.841 4.141 -7.319 1.00 71.31 83 ILE A C 1
ATOM 642 O O . ILE A 1 83 ? 2.394 4.619 -6.336 1.00 71.31 83 ILE A O 1
ATOM 646 N N . SER A 1 84 ? 1.176 4.875 -8.202 1.00 72.62 84 SER A N 1
ATOM 647 C CA . SER A 1 84 ? 0.860 6.278 -7.946 1.00 72.62 84 SER A CA 1
ATOM 648 C C . SER A 1 84 ? -0.603 6.380 -7.577 1.00 72.62 84 SER A C 1
ATOM 650 O O . SER A 1 84 ? -1.428 5.868 -8.323 1.00 72.62 84 SER A O 1
ATOM 652 N N . SER A 1 85 ? -0.909 7.045 -6.468 1.00 69.88 85 SER A N 1
ATOM 653 C CA . SER A 1 85 ? -2.202 7.694 -6.275 1.00 69.88 85 SER A CA 1
ATOM 654 C C . SER A 1 85 ? -1.949 9.190 -6.266 1.00 69.88 85 SER A C 1
ATOM 656 O O . SER A 1 85 ? -1.103 9.660 -5.507 1.00 69.88 85 SER A O 1
ATOM 658 N N . SER A 1 86 ? -2.540 9.928 -7.203 1.00 62.19 86 SER A N 1
ATOM 659 C CA . SER A 1 86 ? -2.341 11.373 -7.310 1.00 62.19 86 SER A CA 1
ATOM 660 C C . SER A 1 86 ? -3.642 12.058 -7.713 1.00 62.19 86 SER A C 1
ATOM 662 O O . SER A 1 86 ? -4.292 11.698 -8.690 1.00 62.19 86 SER A O 1
ATOM 664 N N . GLY A 1 87 ? -4.036 13.044 -6.911 1.00 64.69 87 GLY A N 1
ATOM 665 C CA . GLY A 1 87 ? -5.272 13.800 -7.078 1.00 64.69 87 GLY A CA 1
ATOM 666 C C . GLY A 1 87 ? -5.822 14.255 -5.730 1.00 64.69 87 GLY A C 1
ATOM 667 O O . GLY A 1 87 ? -5.668 13.564 -4.724 1.00 64.69 87 GLY A O 1
ATOM 668 N N . TYR A 1 88 ? -6.495 15.407 -5.708 1.00 63.16 88 TYR A N 1
ATOM 669 C CA . TYR A 1 88 ? -7.134 15.946 -4.498 1.00 63.16 88 TYR A CA 1
ATOM 670 C C . TYR A 1 88 ? -8.193 15.013 -3.892 1.00 63.16 88 TYR A C 1
ATOM 672 O O . TYR A 1 88 ? -8.552 15.191 -2.738 1.00 63.16 88 TYR A O 1
ATOM 680 N N . ASN A 1 89 ? -8.666 14.013 -4.644 1.00 72.88 89 ASN A N 1
ATOM 681 C CA . ASN A 1 89 ? -9.704 13.073 -4.215 1.00 72.88 89 ASN A CA 1
ATOM 682 C C . ASN A 1 89 ? -9.186 11.636 -4.046 1.00 72.88 89 ASN A C 1
ATOM 684 O O . ASN A 1 89 ? -9.988 10.720 -3.896 1.00 72.88 89 ASN A O 1
ATOM 688 N N . ALA A 1 90 ? -7.869 11.414 -4.100 1.00 82.50 90 ALA A N 1
ATOM 689 C CA . ALA A 1 90 ? -7.305 10.083 -3.920 1.00 82.50 90 ALA A CA 1
ATOM 690 C C . ALA A 1 90 ? -7.546 9.579 -2.485 1.00 82.50 90 ALA A C 1
ATOM 692 O O . ALA A 1 90 ? -7.163 10.245 -1.515 1.00 82.50 90 ALA A O 1
ATOM 693 N N . VAL A 1 91 ? -8.173 8.407 -2.347 1.00 88.19 91 VAL A N 1
ATOM 694 C CA . VAL A 1 91 ? -8.529 7.810 -1.050 1.00 88.19 91 VAL A CA 1
ATOM 695 C C . VAL A 1 91 ? -8.132 6.341 -1.008 1.00 88.19 91 VAL A C 1
ATOM 697 O O . VAL A 1 91 ? -8.474 5.570 -1.899 1.00 88.19 91 VAL A O 1
ATOM 700 N N . ILE A 1 92 ? -7.470 5.939 0.076 1.00 91.94 92 ILE A N 1
ATOM 701 C CA . ILE A 1 92 ? -7.297 4.535 0.446 1.00 91.94 92 ILE A CA 1
ATOM 702 C C . ILE A 1 92 ? -8.073 4.262 1.730 1.00 91.94 92 ILE A C 1
ATOM 704 O O . ILE A 1 92 ? -7.832 4.891 2.762 1.00 91.94 92 ILE A O 1
ATOM 708 N N . SER A 1 93 ? -8.977 3.292 1.658 1.00 94.56 93 SER A N 1
ATOM 709 C CA . SER A 1 93 ? -9.729 2.733 2.775 1.00 94.56 93 SER A CA 1
ATOM 710 C C . SER A 1 93 ? -9.492 1.227 2.808 1.00 94.56 93 SER A C 1
ATOM 712 O O . SER A 1 93 ? -9.856 0.505 1.888 1.00 94.56 93 SER A O 1
ATOM 714 N N . ASN A 1 94 ? -8.842 0.736 3.859 1.00 97.25 94 ASN A N 1
ATOM 715 C CA . ASN A 1 94 ? -8.536 -0.680 4.006 1.00 97.25 94 ASN A CA 1
ATOM 716 C C . ASN A 1 94 ? -9.095 -1.227 5.315 1.00 97.25 94 ASN A C 1
ATOM 718 O O . ASN A 1 94 ? -8.660 -0.826 6.393 1.00 97.25 94 ASN A O 1
ATOM 722 N N . LYS A 1 95 ? -10.017 -2.182 5.226 1.00 98.44 95 LYS A N 1
ATOM 723 C CA . LYS A 1 95 ? -10.474 -3.026 6.342 1.00 98.44 95 LYS A CA 1
ATOM 724 C C . LYS A 1 95 ? -10.110 -4.501 6.138 1.00 98.44 95 LYS A C 1
ATOM 726 O O . LYS A 1 95 ? -10.332 -5.299 7.045 1.00 98.44 95 LYS A O 1
ATOM 731 N N . GLY A 1 96 ? -9.604 -4.859 4.959 1.00 98.25 96 GLY A N 1
ATOM 732 C CA . GLY A 1 96 ? -9.155 -6.199 4.593 1.00 98.25 96 GLY A CA 1
ATOM 733 C C . GLY A 1 96 ? -7.631 -6.277 4.544 1.00 98.25 96 GLY A C 1
ATOM 734 O O . GLY A 1 96 ? -6.958 -5.832 5.474 1.00 98.25 96 GLY A O 1
ATOM 735 N N . LEU A 1 97 ? -7.092 -6.839 3.462 1.00 98.12 97 LEU A N 1
ATOM 736 C CA . LEU A 1 97 ? -5.653 -6.990 3.252 1.00 98.12 97 LEU A CA 1
ATOM 737 C C . LEU A 1 97 ? -5.210 -6.270 1.975 1.00 98.12 97 LEU A C 1
ATOM 739 O O . LEU A 1 97 ? -5.732 -6.528 0.895 1.00 98.12 97 LEU A O 1
ATOM 743 N N . ILE A 1 98 ? -4.207 -5.400 2.077 1.00 96.25 98 ILE A N 1
ATOM 744 C CA . ILE A 1 98 ? -3.506 -4.819 0.927 1.00 96.25 98 ILE A CA 1
ATOM 745 C C . ILE A 1 98 ? -2.040 -5.241 0.982 1.00 96.25 98 ILE A C 1
ATOM 747 O O . ILE A 1 98 ? -1.387 -5.083 2.010 1.00 96.25 98 ILE A O 1
ATOM 751 N N . SER A 1 99 ? -1.508 -5.781 -0.113 1.00 94.94 99 SER A N 1
ATOM 752 C CA . SER A 1 99 ? -0.108 -6.187 -0.221 1.00 94.94 99 SER A CA 1
ATOM 753 C C . SER A 1 99 ? 0.502 -5.715 -1.532 1.00 94.94 99 SER A C 1
ATOM 755 O O . SER A 1 99 ? 0.087 -6.134 -2.612 1.00 94.94 99 SER A O 1
ATOM 757 N N . PHE A 1 100 ? 1.517 -4.864 -1.435 1.00 91.50 100 PHE A N 1
ATOM 758 C CA . PHE A 1 100 ? 2.304 -4.393 -2.569 1.00 91.50 100 PHE A CA 1
ATOM 759 C C . PHE A 1 100 ? 3.729 -4.914 -2.447 1.00 91.50 100 PHE A C 1
ATOM 761 O O . PHE A 1 100 ? 4.420 -4.628 -1.471 1.00 91.50 100 PHE A O 1
ATOM 768 N N . ASN A 1 101 ? 4.180 -5.685 -3.433 1.00 89.38 101 ASN A N 1
ATOM 769 C CA . ASN A 1 101 ? 5.471 -6.352 -3.391 1.00 89.38 101 ASN A CA 1
ATOM 770 C C . ASN A 1 101 ? 6.312 -6.064 -4.640 1.00 89.38 101 ASN A C 1
ATOM 772 O O . ASN A 1 101 ? 6.083 -6.592 -5.724 1.00 89.38 101 ASN A O 1
ATOM 776 N N . ALA A 1 102 ? 7.353 -5.269 -4.443 1.00 85.88 102 ALA A N 1
ATOM 777 C CA . ALA A 1 102 ? 8.423 -4.984 -5.383 1.00 85.88 102 ALA A CA 1
ATOM 778 C C . ALA A 1 102 ? 9.807 -5.274 -4.782 1.00 85.88 102 ALA A C 1
ATOM 780 O O . ALA A 1 102 ? 10.796 -4.660 -5.178 1.00 85.88 102 ALA A O 1
ATOM 781 N N . ALA A 1 103 ? 9.902 -6.207 -3.829 1.00 82.94 103 ALA A N 1
ATOM 782 C CA . ALA A 1 103 ? 11.160 -6.558 -3.163 1.00 82.94 103 ALA A CA 1
ATOM 783 C C . ALA A 1 103 ? 12.218 -7.169 -4.100 1.00 82.94 103 ALA A C 1
ATOM 785 O O . ALA A 1 103 ? 13.378 -7.271 -3.721 1.00 82.94 103 ALA A O 1
ATOM 786 N N . ARG A 1 104 ? 11.818 -7.605 -5.300 1.00 78.75 104 ARG A N 1
ATOM 787 C CA . ARG A 1 104 ? 12.698 -8.160 -6.343 1.00 78.75 104 ARG A CA 1
ATOM 788 C C . ARG A 1 104 ? 12.654 -7.340 -7.634 1.00 78.75 1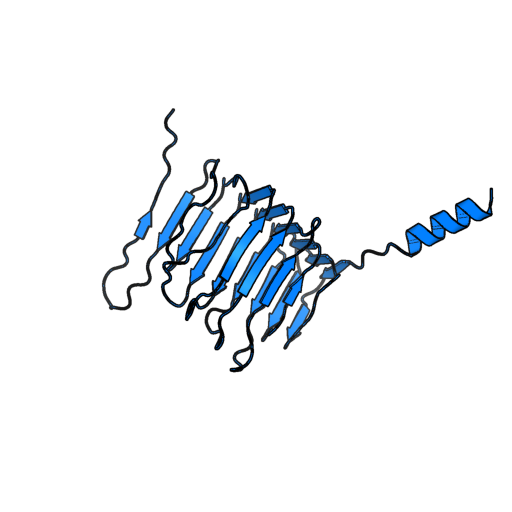04 ARG A C 1
ATOM 790 O O . ARG A 1 104 ? 12.818 -7.884 -8.720 1.00 78.75 104 ARG A O 1
ATOM 797 N N . SER A 1 105 ? 12.352 -6.048 -7.521 1.00 76.19 105 SER A N 1
ATOM 798 C CA . SER A 1 105 ? 12.312 -5.148 -8.669 1.00 76.19 105 SER A CA 1
ATOM 799 C C . SER A 1 105 ? 13.717 -4.968 -9.256 1.00 76.19 105 SER A C 1
ATOM 801 O O . SER A 1 105 ? 14.613 -4.573 -8.515 1.00 76.19 105 SER A O 1
ATOM 803 N N . PRO A 1 106 ? 13.935 -5.231 -10.557 1.00 72.69 106 PRO A N 1
ATOM 804 C CA . PRO A 1 106 ? 15.249 -5.052 -11.177 1.00 72.69 106 PRO A CA 1
ATOM 805 C C . PRO A 1 106 ? 15.593 -3.577 -11.429 1.00 72.69 106 PRO A C 1
ATOM 807 O O . PRO A 1 106 ? 16.762 -3.234 -11.589 1.00 72.69 106 PRO A O 1
ATOM 810 N N . THR A 1 107 ? 14.591 -2.697 -11.436 1.00 75.56 107 THR A N 1
ATOM 811 C CA . THR A 1 107 ? 14.752 -1.238 -11.415 1.00 75.56 107 THR A CA 1
ATOM 812 C C . THR A 1 107 ? 14.244 -0.668 -10.094 1.00 75.56 107 THR A C 1
ATOM 814 O O . THR A 1 107 ? 13.547 -1.346 -9.343 1.00 75.56 107 THR A O 1
ATOM 817 N N . VAL A 1 108 ? 14.549 0.597 -9.806 1.00 76.56 108 VAL A N 1
ATOM 818 C CA . VAL A 1 108 ? 14.107 1.271 -8.577 1.00 76.56 108 VAL A CA 1
ATOM 819 C C . VAL A 1 108 ? 12.568 1.312 -8.513 1.00 76.56 108 VAL A C 1
ATOM 821 O O . VAL A 1 108 ? 11.949 1.970 -9.354 1.00 76.56 108 VAL A O 1
ATOM 824 N N . PRO A 1 109 ? 11.913 0.626 -7.558 1.00 77.25 109 PRO A N 1
ATOM 825 C CA . PRO A 1 109 ? 10.465 0.703 -7.405 1.00 77.25 109 PRO A CA 1
ATOM 826 C C . PRO A 1 109 ? 10.041 2.072 -6.853 1.00 77.25 109 PRO A C 1
ATOM 828 O O . PRO A 1 109 ? 10.766 2.708 -6.082 1.00 77.25 109 PRO A O 1
ATOM 831 N N . ASN A 1 110 ? 8.839 2.521 -7.224 1.00 79.12 110 ASN A N 1
ATOM 832 C CA . ASN A 1 110 ? 8.259 3.764 -6.715 1.00 79.12 110 ASN A CA 1
ATOM 833 C C . ASN A 1 110 ? 6.817 3.518 -6.282 1.00 79.12 110 ASN A C 1
ATOM 835 O O . ASN A 1 110 ? 5.910 3.403 -7.108 1.00 79.12 110 ASN A O 1
ATOM 839 N N . ILE A 1 111 ? 6.615 3.452 -4.973 1.00 83.38 111 ILE A N 1
ATOM 840 C CA . ILE A 1 111 ? 5.287 3.396 -4.380 1.00 83.38 111 ILE A CA 1
ATOM 841 C C . ILE A 1 111 ? 5.019 4.781 -3.815 1.00 83.38 111 ILE A C 1
ATOM 843 O O . ILE A 1 111 ? 5.520 5.155 -2.756 1.00 83.38 111 ILE A O 1
ATOM 847 N N . ASN A 1 112 ? 4.243 5.544 -4.568 1.00 82.81 112 ASN A N 1
ATOM 848 C CA . ASN A 1 112 ? 3.879 6.913 -4.284 1.00 82.81 112 ASN A CA 1
ATOM 849 C C . ASN A 1 112 ? 2.370 7.043 -4.088 1.00 82.81 112 ASN A C 1
ATOM 851 O O . ASN A 1 112 ? 1.619 7.444 -4.975 1.00 82.81 112 ASN A O 1
ATOM 855 N N . ILE A 1 113 ? 1.917 6.699 -2.896 1.00 82.06 113 ILE A N 1
ATOM 856 C CA . ILE A 1 113 ? 0.527 6.837 -2.499 1.00 82.06 113 ILE A CA 1
ATOM 857 C C . ILE A 1 113 ? 0.379 8.209 -1.870 1.00 82.06 113 ILE A C 1
ATOM 859 O O . ILE A 1 113 ? 0.699 8.417 -0.697 1.00 82.06 113 ILE A O 1
ATOM 863 N N . GLN A 1 114 ? -0.085 9.151 -2.683 1.00 83.06 114 GLN A N 1
ATOM 864 C CA . GLN A 1 114 ? -0.445 10.480 -2.231 1.00 83.06 114 GLN A CA 1
ATOM 865 C C . GLN A 1 114 ? -1.937 10.700 -2.387 1.00 83.06 114 GLN A C 1
ATOM 867 O O . GLN A 1 114 ? -2.589 10.143 -3.266 1.00 83.06 114 GLN A O 1
ATOM 872 N N . GLY A 1 115 ? -2.512 11.502 -1.507 1.00 83.44 115 GLY A N 1
ATOM 873 C CA . GLY A 1 115 ? -3.933 11.765 -1.610 1.00 83.44 115 GLY A CA 1
ATOM 874 C C . GLY A 1 115 ? -4.500 12.488 -0.419 1.00 83.44 115 GLY A C 1
ATOM 875 O O . GLY A 1 115 ? -3.786 13.001 0.443 1.00 83.44 115 GLY A O 1
ATOM 876 N N . TYR A 1 116 ? -5.819 12.503 -0.387 1.00 87.00 116 TYR A N 1
ATOM 877 C CA . TYR A 1 116 ? -6.566 13.171 0.654 1.00 87.00 116 TYR A CA 1
ATOM 878 C C . TYR A 1 116 ? -6.646 12.315 1.914 1.00 87.00 116 TYR A C 1
ATOM 880 O O . TYR A 1 116 ? -6.308 12.786 2.996 1.00 87.00 116 TYR A O 1
ATOM 888 N N . ASN A 1 117 ? -7.003 11.034 1.773 1.00 89.69 117 ASN A N 1
ATOM 889 C CA . ASN A 1 117 ? -7.236 10.147 2.910 1.00 89.69 117 ASN A CA 1
ATOM 890 C C . ASN A 1 117 ? -6.490 8.818 2.776 1.00 89.69 117 ASN A C 1
ATOM 892 O O . ASN A 1 117 ? -6.666 8.094 1.798 1.00 89.69 117 ASN A O 1
ATOM 896 N N . PHE A 1 118 ? -5.774 8.447 3.833 1.00 93.25 118 PHE A N 1
ATOM 897 C CA . PHE A 1 118 ? -5.298 7.092 4.080 1.00 93.25 118 PHE A CA 1
ATOM 898 C C . PHE A 1 118 ? -5.923 6.576 5.377 1.00 93.25 118 PHE A C 1
ATOM 900 O O . PHE A 1 118 ? -5.702 7.143 6.449 1.00 93.25 118 PHE A O 1
ATOM 907 N N . ARG A 1 119 ? -6.724 5.512 5.286 1.00 95.88 119 ARG A N 1
ATOM 908 C CA . ARG A 1 119 ? -7.361 4.847 6.428 1.00 95.88 119 ARG A CA 1
ATOM 909 C C . ARG A 1 119 ? -7.074 3.356 6.378 1.00 95.88 119 ARG A C 1
ATOM 911 O O . ARG A 1 119 ? -7.579 2.664 5.501 1.00 95.88 119 ARG A O 1
ATOM 918 N N . ASN A 1 120 ? -6.315 2.858 7.346 1.00 97.50 120 ASN A N 1
ATOM 919 C CA . ASN A 1 120 ? -6.020 1.438 7.482 1.00 97.50 120 ASN A CA 1
ATOM 920 C C . ASN A 1 120 ? -6.541 0.892 8.817 1.00 97.50 120 ASN A C 1
ATOM 922 O O . ASN A 1 120 ? -6.046 1.255 9.880 1.00 97.50 120 ASN A O 1
ATOM 926 N N . ALA A 1 121 ? -7.529 0.008 8.754 1.00 98.19 121 ALA A N 1
ATOM 927 C CA . ALA A 1 121 ? -8.064 -0.764 9.872 1.00 98.19 121 ALA A CA 1
ATOM 928 C C . ALA A 1 121 ? -7.806 -2.276 9.732 1.00 98.19 121 ALA A C 1
ATOM 930 O O . ALA A 1 121 ? -8.032 -3.009 10.690 1.00 98.19 121 ALA A O 1
ATOM 931 N N . GLY A 1 122 ? -7.345 -2.728 8.562 1.00 98.06 122 GLY A N 1
ATOM 932 C CA . GLY A 1 122 ? -6.949 -4.109 8.297 1.00 98.06 122 GLY A CA 1
ATOM 933 C C . GLY A 1 122 ? -5.429 -4.293 8.294 1.00 98.06 122 GLY A C 1
ATOM 934 O O . GLY A 1 122 ? -4.720 -3.734 9.132 1.00 98.06 122 GLY A O 1
ATOM 935 N N . GLU A 1 123 ? -4.926 -5.064 7.335 1.00 98.12 123 GLU A N 1
ATOM 936 C CA . GLU A 1 123 ? -3.500 -5.338 7.156 1.00 98.12 123 GLU A CA 1
ATOM 937 C C . GLU A 1 123 ? -2.980 -4.692 5.870 1.00 98.12 123 GLU A C 1
ATOM 939 O O . GLU A 1 123 ? -3.564 -4.851 4.798 1.00 98.12 123 GLU A O 1
ATOM 944 N N . PHE A 1 124 ? -1.876 -3.956 5.970 1.00 96.69 124 PHE A N 1
ATOM 945 C CA . PHE A 1 124 ? -1.259 -3.259 4.848 1.00 96.69 124 PHE A CA 1
ATOM 946 C C . PHE A 1 124 ? 0.230 -3.596 4.784 1.00 96.69 124 PHE A C 1
ATOM 948 O O . PHE A 1 124 ? 1.012 -3.165 5.627 1.00 96.69 124 PHE A O 1
ATOM 955 N N . TYR A 1 125 ? 0.639 -4.355 3.775 1.00 95.25 125 TYR A N 1
ATOM 956 C CA . TYR A 1 125 ? 2.016 -4.792 3.583 1.00 95.25 125 TYR A CA 1
ATOM 957 C C . TYR A 1 125 ? 2.622 -4.107 2.370 1.00 95.25 125 TYR A C 1
ATOM 959 O O . TYR A 1 125 ? 2.068 -4.150 1.273 1.00 95.25 125 TYR A O 1
ATOM 967 N N . VAL A 1 126 ? 3.803 -3.532 2.549 1.00 91.25 126 VAL A N 1
ATOM 968 C CA . VAL A 1 126 ? 4.594 -2.983 1.456 1.00 91.25 126 VAL A CA 1
ATOM 969 C C . VAL A 1 126 ? 6.000 -3.527 1.539 1.00 91.25 126 VAL A C 1
ATOM 971 O O . VAL A 1 126 ? 6.684 -3.345 2.541 1.00 91.25 126 VAL A O 1
ATOM 974 N N . ALA A 1 127 ? 6.441 -4.162 0.464 1.00 88.44 127 ALA A N 1
ATOM 975 C CA . ALA A 1 127 ? 7.801 -4.629 0.305 1.00 88.44 127 ALA A CA 1
ATOM 976 C C . ALA A 1 127 ? 8.395 -3.995 -0.951 1.00 88.44 127 ALA A C 1
ATOM 978 O O . ALA A 1 127 ? 7.809 -4.102 -2.023 1.00 88.44 127 ALA A O 1
ATOM 979 N N . VAL A 1 128 ? 9.547 -3.342 -0.847 1.00 84.50 128 VAL A N 1
ATOM 980 C CA . VAL A 1 128 ? 10.251 -2.754 -1.998 1.00 84.50 128 VAL A CA 1
ATOM 981 C C . VAL A 1 128 ? 11.744 -3.036 -1.899 1.00 84.50 128 VAL A C 1
ATOM 983 O O . VAL A 1 128 ? 12.269 -3.245 -0.809 1.00 84.50 128 VAL A O 1
ATOM 986 N N . ASP A 1 129 ? 12.446 -3.069 -3.027 1.00 81.12 129 ASP A N 1
ATOM 987 C CA . ASP A 1 129 ? 13.904 -2.969 -3.009 1.00 81.12 129 ASP A CA 1
ATOM 988 C C . ASP A 1 129 ? 14.325 -1.494 -3.012 1.00 81.12 129 ASP A C 1
ATOM 990 O O . ASP A 1 129 ? 13.707 -0.671 -3.684 1.00 81.12 129 ASP A O 1
ATOM 994 N N . SER A 1 130 ? 15.342 -1.138 -2.232 1.00 63.81 130 SER A N 1
ATOM 995 C CA . SER A 1 130 ? 15.782 0.251 -2.058 1.00 63.81 130 SER A CA 1
ATOM 996 C C . SER A 1 130 ? 17.054 0.593 -2.838 1.00 63.81 130 SER A C 1
ATOM 998 O O . SER A 1 130 ? 17.519 1.733 -2.740 1.00 63.81 130 SER A O 1
ATOM 1000 N N . TYR A 1 131 ? 17.602 -0.355 -3.618 1.00 62.06 131 TYR A N 1
ATOM 1001 C CA . TYR A 1 131 ? 18.796 -0.142 -4.442 1.00 62.06 131 TYR A CA 1
ATOM 1002 C C . TYR A 1 131 ? 18.651 1.168 -5.233 1.00 62.06 131 TYR A C 1
ATOM 1004 O O . TYR A 1 131 ? 17.765 1.292 -6.071 1.00 62.06 131 TYR A O 1
ATOM 1012 N N . ASN A 1 132 ? 19.485 2.168 -4.929 1.00 51.78 132 ASN A N 1
ATOM 1013 C CA . ASN A 1 132 ? 19.485 3.497 -5.552 1.00 51.78 132 ASN A CA 1
ATOM 1014 C C . ASN A 1 132 ? 18.193 4.328 -5.408 1.00 51.78 132 ASN A C 1
ATOM 1016 O O . ASN A 1 132 ? 17.659 4.793 -6.410 1.00 51.78 132 ASN A O 1
ATOM 1020 N N . SER A 1 133 ? 17.748 4.636 -4.183 1.00 55.62 133 SER A N 1
ATOM 1021 C CA . SER A 1 133 ? 16.699 5.645 -3.892 1.00 55.62 133 SER A CA 1
ATOM 1022 C C . SER A 1 133 ? 15.245 5.221 -4.150 1.00 55.62 133 SER A C 1
ATOM 1024 O O . SER A 1 133 ? 14.413 6.044 -4.535 1.00 55.62 133 SER A O 1
ATOM 1026 N N . GLY A 1 134 ? 14.918 3.951 -3.884 1.00 57.16 134 GLY A N 1
ATOM 1027 C CA . GLY A 1 134 ? 13.528 3.478 -3.828 1.00 57.16 134 GLY A CA 1
ATOM 1028 C C . GLY A 1 134 ? 12.650 4.416 -2.997 1.00 57.16 134 GLY A C 1
ATOM 1029 O O . GLY A 1 134 ? 12.953 4.706 -1.840 1.00 57.16 134 GLY A O 1
ATOM 1030 N N . LYS A 1 135 ? 11.582 4.927 -3.609 1.00 70.19 135 LYS A N 1
ATOM 1031 C CA . LYS A 1 135 ? 10.699 5.935 -3.019 1.00 70.19 135 LYS A CA 1
ATOM 1032 C C . LYS A 1 135 ? 9.445 5.247 -2.492 1.00 70.19 135 LYS A C 1
ATOM 1034 O O . LYS A 1 135 ? 8.624 4.787 -3.282 1.00 70.19 135 LYS A O 1
ATOM 1039 N N . LEU A 1 136 ? 9.307 5.174 -1.167 1.00 82.56 136 LEU A N 1
ATOM 1040 C CA . LEU A 1 136 ? 8.069 4.767 -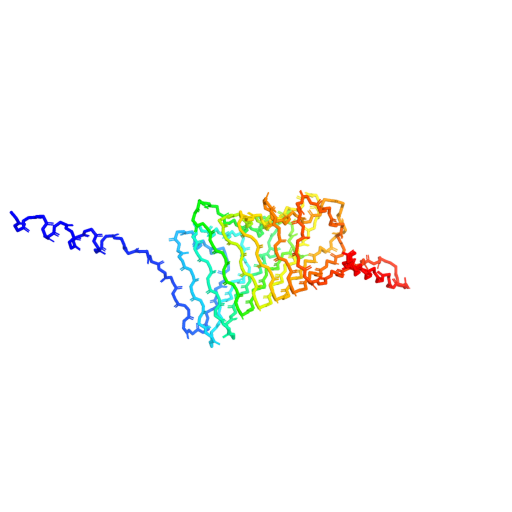0.504 1.00 82.56 136 LEU A CA 1
ATOM 1041 C C . LEU A 1 136 ? 7.449 5.979 0.188 1.00 82.56 136 LEU A C 1
ATOM 1043 O O . LEU A 1 136 ? 7.900 6.410 1.247 1.00 82.56 136 LEU A O 1
ATOM 1047 N N . TYR A 1 137 ? 6.407 6.514 -0.431 1.00 85.62 137 TYR A N 1
ATOM 1048 C CA . TYR A 1 137 ? 5.618 7.622 0.080 1.00 85.62 137 TYR A CA 1
ATOM 1049 C C . TYR A 1 137 ? 4.200 7.119 0.311 1.00 85.62 137 TYR A C 1
ATOM 1051 O O . TYR A 1 137 ? 3.513 6.739 -0.632 1.00 85.62 137 TYR A O 1
ATOM 1059 N N . LEU A 1 138 ? 3.762 7.124 1.565 1.00 87.06 138 LEU A N 1
ATOM 1060 C CA . LEU A 1 138 ? 2.365 6.946 1.960 1.00 87.06 138 LEU A CA 1
ATOM 1061 C C . LEU A 1 138 ? 1.901 8.264 2.588 1.00 87.06 138 LEU A C 1
ATOM 1063 O O . LEU A 1 138 ? 1.677 8.363 3.797 1.00 87.06 138 LEU A O 1
ATOM 1067 N N . ALA A 1 139 ? 1.858 9.312 1.769 1.00 85.81 139 ALA A N 1
ATOM 1068 C CA . ALA A 1 139 ? 1.662 10.684 2.211 1.00 85.81 139 ALA A CA 1
ATOM 1069 C C . ALA A 1 139 ? 0.241 11.155 1.889 1.00 85.81 139 ALA A C 1
ATOM 1071 O O . ALA A 1 139 ? -0.061 11.582 0.779 1.00 85.81 139 ALA A O 1
ATOM 1072 N N . SER A 1 140 ? -0.640 11.109 2.883 1.00 87.88 140 SER A N 1
ATOM 1073 C CA . SER A 1 140 ? -1.994 11.661 2.775 1.00 87.88 140 SER A CA 1
ATOM 1074 C C . SER A 1 140 ? -2.216 12.792 3.770 1.00 87.88 140 SER A C 1
ATOM 1076 O O . SER A 1 140 ? -1.534 12.858 4.796 1.00 87.88 140 SER A O 1
ATOM 1078 N N . GLU A 1 141 ? -3.144 13.693 3.447 1.00 89.06 141 GLU A N 1
ATOM 1079 C CA . GLU A 1 141 ? -3.499 14.822 4.318 1.00 89.06 141 GLU A CA 1
ATOM 1080 C C . GLU A 1 141 ? -4.142 14.343 5.618 1.00 89.06 141 GLU A C 1
ATOM 1082 O O . GLU A 1 141 ? -3.686 14.707 6.701 1.00 89.06 141 GLU A O 1
ATOM 1087 N N . SER A 1 142 ? -5.147 13.473 5.514 1.00 91.25 142 SER A N 1
ATOM 1088 C CA . SER A 1 142 ? -5.672 12.703 6.636 1.0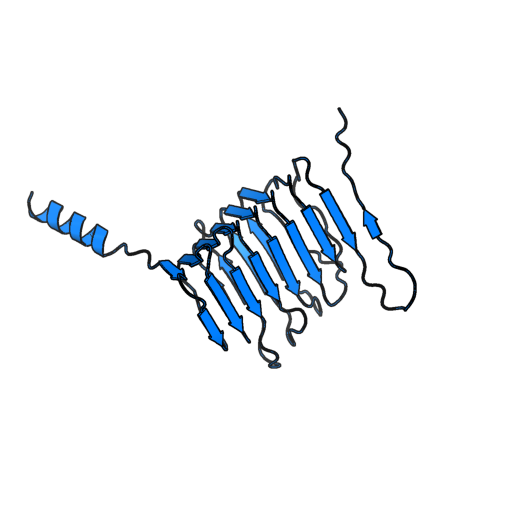0 91.25 142 SER A CA 1
ATOM 1089 C C . SER A 1 142 ? -5.049 11.314 6.634 1.00 91.25 142 SER A C 1
ATOM 1091 O O . SER A 1 142 ? -5.145 10.578 5.648 1.00 91.25 142 SER A O 1
ATOM 1093 N N . TRP A 1 143 ? -4.425 10.942 7.748 1.00 93.75 143 TRP A N 1
ATOM 1094 C CA . TRP A 1 143 ? -3.739 9.663 7.878 1.00 93.75 143 TRP A CA 1
ATOM 1095 C C . TRP A 1 143 ? -4.131 8.981 9.187 1.00 93.75 143 TRP A C 1
ATOM 1097 O O . TRP A 1 143 ? -3.827 9.473 10.277 1.00 93.75 143 TRP A O 1
ATOM 1107 N N . VAL A 1 144 ? -4.827 7.848 9.079 1.00 96.19 144 VAL A N 1
ATOM 1108 C CA . VAL A 1 144 ? -5.320 7.069 10.219 1.00 96.19 144 VAL A CA 1
ATOM 1109 C C . VAL A 1 144 ? -4.947 5.600 10.050 1.00 96.19 144 VAL A C 1
ATOM 1111 O O . VAL A 1 144 ? -5.336 4.960 9.075 1.00 96.19 144 VAL A O 1
ATOM 1114 N N . ASN A 1 145 ? -4.257 5.045 11.042 1.00 96.88 145 ASN A N 1
ATOM 1115 C CA . ASN A 1 145 ? -3.973 3.620 11.144 1.00 96.88 145 ASN A CA 1
ATOM 1116 C C . ASN A 1 145 ? -4.469 3.067 12.485 1.00 96.88 145 ASN A C 1
ATOM 1118 O O . ASN A 1 145 ? -3.936 3.396 13.543 1.00 96.88 145 ASN A O 1
ATOM 1122 N N . SER A 1 146 ? -5.476 2.203 12.438 1.00 97.69 146 SER A N 1
ATOM 1123 C CA . SER A 1 146 ? -5.929 1.385 13.568 1.00 97.69 146 SER A CA 1
ATOM 1124 C C . SER A 1 146 ? -5.629 -0.105 13.379 1.00 97.69 146 SER A C 1
ATOM 1126 O O . SER A 1 146 ? -5.811 -0.873 14.317 1.00 97.69 146 SER A O 1
ATOM 1128 N N . GLY A 1 147 ? -5.191 -0.509 12.182 1.00 97.31 147 GLY A N 1
ATOM 1129 C CA . GLY A 1 147 ? -4.773 -1.870 11.850 1.00 97.31 147 GLY A CA 1
ATOM 1130 C C . GLY A 1 147 ? -3.254 -2.054 11.880 1.00 97.31 147 GLY A C 1
ATOM 1131 O O . GLY A 1 147 ? -2.536 -1.341 12.583 1.00 97.31 147 GLY A O 1
ATOM 1132 N N . MET A 1 148 ? -2.747 -3.002 11.095 1.00 96.75 148 MET A N 1
ATOM 1133 C CA . MET A 1 148 ? -1.314 -3.259 10.953 1.00 96.75 148 MET A CA 1
ATOM 1134 C C . MET A 1 148 ? -0.793 -2.716 9.624 1.00 96.75 148 MET A C 1
ATOM 1136 O O . MET A 1 148 ? -1.374 -2.977 8.572 1.00 96.75 148 MET A O 1
ATOM 1140 N N . LEU A 1 149 ? 0.330 -2.004 9.670 1.00 95.50 149 LEU A N 1
ATOM 1141 C CA . LEU A 1 149 ? 1.082 -1.572 8.500 1.00 95.50 149 LEU A CA 1
ATOM 1142 C C . LEU A 1 149 ? 2.517 -2.083 8.612 1.00 95.50 149 LEU A C 1
ATOM 1144 O O . LEU A 1 149 ? 3.215 -1.784 9.579 1.00 95.50 149 LEU A O 1
ATOM 1148 N N . VAL A 1 150 ? 2.963 -2.838 7.613 1.00 93.62 150 VAL A N 1
ATOM 1149 C CA . VAL A 1 150 ? 4.319 -3.377 7.529 1.00 93.62 150 VAL A CA 1
ATOM 1150 C C . VAL A 1 150 ? 5.035 -2.780 6.329 1.00 93.62 150 VAL A C 1
ATOM 1152 O O . VAL A 1 150 ? 4.585 -2.924 5.194 1.00 93.62 150 VAL A O 1
ATOM 1155 N N . VAL A 1 151 ? 6.179 -2.154 6.579 1.00 90.69 151 VAL A N 1
ATOM 1156 C CA . VAL A 1 151 ? 7.116 -1.698 5.556 1.00 90.69 151 VAL A CA 1
ATOM 1157 C C . VAL A 1 151 ? 8.353 -2.578 5.591 1.00 90.69 151 VAL A C 1
ATOM 1159 O O . VAL A 1 151 ? 9.005 -2.702 6.624 1.00 90.69 151 VAL A O 1
ATOM 1162 N N . TYR A 1 152 ? 8.707 -3.146 4.447 1.00 88.19 152 TYR A N 1
ATOM 1163 C CA . TYR A 1 152 ? 9.898 -3.956 4.260 1.00 88.19 152 TYR A CA 1
ATOM 1164 C C . TYR A 1 152 ? 10.756 -3.405 3.126 1.00 88.19 152 TYR A C 1
ATOM 1166 O O . TYR A 1 152 ? 10.280 -3.263 1.998 1.00 88.19 152 TYR A O 1
ATOM 1174 N N . LEU A 1 153 ? 12.035 -3.154 3.408 1.00 85.50 153 LEU A N 1
ATOM 1175 C CA . LEU A 1 153 ? 13.031 -2.897 2.372 1.00 85.50 153 LEU A CA 1
ATOM 1176 C C . LEU A 1 153 ? 13.931 -4.124 2.181 1.00 85.50 153 LEU A C 1
ATOM 1178 O O . LEU A 1 153 ? 14.532 -4.628 3.128 1.00 85.50 153 LEU A O 1
ATOM 1182 N N . ASN A 1 154 ? 14.060 -4.620 0.950 1.00 84.00 154 ASN A N 1
ATOM 1183 C CA . ASN A 1 154 ? 14.943 -5.759 0.671 1.00 84.00 154 ASN A CA 1
ATOM 1184 C C . ASN A 1 154 ? 16.421 -5.417 0.935 1.00 84.00 154 ASN A C 1
ATOM 1186 O O . ASN A 1 154 ? 17.146 -6.213 1.543 1.00 84.00 154 ASN A O 1
ATOM 1190 N N . THR A 1 155 ? 16.816 -4.204 0.544 1.00 80.19 155 THR A N 1
ATOM 1191 C CA . THR A 1 155 ? 18.127 -3.593 0.791 1.00 80.19 155 THR A CA 1
ATOM 1192 C C . THR A 1 155 ? 17.985 -2.490 1.841 1.00 80.19 155 THR A C 1
ATOM 1194 O O . THR A 1 155 ? 16.988 -1.765 1.834 1.00 80.19 155 THR A O 1
ATOM 1197 N N . TYR A 1 156 ? 18.948 -2.360 2.758 1.00 80.00 156 TYR A N 1
ATOM 1198 C CA . TYR A 1 156 ? 18.892 -1.326 3.797 1.00 80.00 156 TYR A CA 1
ATOM 1199 C C . TYR A 1 156 ? 18.942 0.080 3.186 1.00 80.00 156 TYR A C 1
ATOM 1201 O O . TYR A 1 156 ? 19.712 0.318 2.256 1.00 80.00 156 TYR A O 1
ATOM 1209 N N . SER A 1 157 ? 18.162 1.018 3.729 1.00 74.88 157 SER A N 1
ATOM 1210 C CA . SER A 1 157 ? 18.169 2.421 3.301 1.00 74.88 157 SER A CA 1
ATOM 1211 C C . SER A 1 157 ? 18.101 3.380 4.485 1.00 74.88 157 SER A C 1
ATOM 1213 O O . SER A 1 157 ? 17.296 3.208 5.404 1.00 74.88 157 SER A O 1
ATOM 1215 N N . LEU A 1 158 ? 18.911 4.440 4.404 1.00 72.69 158 LEU A N 1
ATOM 1216 C CA . LEU A 1 158 ? 18.807 5.629 5.259 1.00 72.69 158 LEU A CA 1
ATOM 1217 C C . LEU A 1 158 ? 17.673 6.561 4.804 1.00 72.69 158 LEU A C 1
ATOM 1219 O O . LEU A 1 158 ? 17.135 7.329 5.598 1.00 72.69 158 LEU A O 1
ATOM 1223 N N . TRP A 1 159 ? 17.285 6.471 3.530 1.00 71.81 159 TRP A N 1
ATOM 1224 C CA . TRP A 1 159 ? 16.108 7.133 2.979 1.00 71.81 159 TRP A CA 1
ATOM 1225 C C . TRP A 1 159 ? 14.895 6.250 3.259 1.00 71.81 159 TRP A C 1
ATOM 1227 O O . TRP A 1 159 ? 14.563 5.358 2.476 1.00 71.81 159 TRP A O 1
ATOM 1237 N N . GLY A 1 160 ? 14.324 6.448 4.444 1.00 72.06 160 GLY A N 1
ATOM 1238 C CA . GLY A 1 160 ? 13.177 5.706 4.946 1.00 72.06 160 GLY A CA 1
ATOM 1239 C C . GLY A 1 160 ? 11.857 5.990 4.235 1.00 72.06 160 GLY A C 1
ATOM 1240 O O . GLY A 1 160 ? 11.773 6.928 3.439 1.00 72.06 160 GLY A O 1
ATOM 1241 N N . PRO A 1 161 ? 10.793 5.232 4.559 1.00 82.94 161 PRO A N 1
ATOM 1242 C CA . PRO A 1 161 ? 9.453 5.565 4.103 1.00 82.94 161 PRO A CA 1
ATOM 1243 C C . PRO A 1 161 ? 9.030 6.933 4.638 1.00 82.94 161 PRO A C 1
ATOM 1245 O O . PRO A 1 161 ? 9.235 7.245 5.812 1.00 82.94 161 PRO A O 1
ATOM 1248 N N . ILE A 1 162 ? 8.375 7.721 3.792 1.00 87.00 162 ILE A N 1
ATOM 1249 C CA . ILE A 1 162 ? 7.723 8.963 4.202 1.00 87.00 162 ILE A CA 1
ATOM 1250 C C . ILE A 1 162 ? 6.247 8.653 4.408 1.00 87.00 162 ILE A C 1
ATOM 1252 O O . ILE A 1 162 ? 5.542 8.263 3.475 1.00 87.00 162 ILE A O 1
ATOM 1256 N N . LEU A 1 163 ? 5.794 8.799 5.649 1.00 88.38 163 LEU A N 1
ATOM 1257 C CA . LEU A 1 163 ? 4.406 8.579 6.039 1.00 88.38 163 LEU A CA 1
ATOM 1258 C C . LEU A 1 163 ? 3.780 9.917 6.409 1.00 88.38 163 LEU A C 1
ATOM 1260 O O . LEU A 1 163 ? 4.425 10.715 7.085 1.00 88.38 163 LEU A O 1
ATOM 1264 N N . GLY A 1 164 ? 2.521 10.110 6.015 1.00 87.12 164 GLY A N 1
ATOM 1265 C CA . GLY A 1 164 ? 1.747 11.307 6.340 1.00 87.12 164 GLY A CA 1
ATOM 1266 C C . GLY A 1 164 ? 2.253 12.580 5.651 1.00 87.12 164 GLY A C 1
ATOM 1267 O O . GLY A 1 164 ? 3.417 12.713 5.282 1.00 87.12 164 GLY A O 1
ATOM 1268 N N . LYS A 1 165 ? 1.343 13.534 5.443 1.00 87.06 165 LYS A N 1
ATOM 1269 C CA . LYS A 1 165 ? 1.685 14.909 5.036 1.00 87.06 165 LYS A CA 1
ATOM 1270 C C . LYS A 1 165 ? 1.568 15.893 6.204 1.00 87.06 165 LYS A C 1
ATOM 1272 O O . LYS A 1 165 ? 2.350 16.833 6.302 1.00 87.06 165 LYS A O 1
ATOM 1277 N N . TYR A 1 166 ? 0.607 15.645 7.089 1.00 88.12 166 TYR A N 1
ATOM 1278 C CA . TYR A 1 166 ? 0.401 16.347 8.356 1.00 88.12 166 TYR A CA 1
ATOM 1279 C C . TYR A 1 166 ? 0.443 15.324 9.498 1.00 88.12 166 TYR A C 1
ATOM 1281 O O . TYR A 1 166 ? 1.174 14.345 9.408 1.00 88.12 166 TYR A O 1
ATOM 1289 N N . SER A 1 167 ? -0.329 15.508 10.571 1.00 90.19 167 SER A N 1
ATOM 1290 C CA . SER A 1 167 ? -0.336 14.552 11.678 1.00 90.19 167 SER A CA 1
ATOM 1291 C C . SER A 1 167 ? -0.884 13.174 11.278 1.00 90.19 167 SER A C 1
ATOM 1293 O O . SER A 1 167 ? -1.872 13.044 10.555 1.00 90.19 167 SER A O 1
ATOM 1295 N N . ILE A 1 168 ? -0.238 12.143 11.809 1.00 91.88 168 ILE A N 1
ATOM 1296 C CA . ILE A 1 168 ? -0.592 10.734 11.699 1.00 91.88 168 ILE A CA 1
ATOM 1297 C C . ILE A 1 168 ? -1.327 10.329 12.977 1.00 91.88 168 ILE A C 1
ATOM 1299 O O . ILE A 1 168 ? -0.776 10.418 14.074 1.00 91.88 168 ILE A O 1
ATOM 1303 N N . THR A 1 169 ? -2.552 9.820 12.847 1.00 95.44 169 THR A N 1
ATOM 1304 C CA . THR A 1 169 ? -3.247 9.145 13.953 1.00 95.44 169 THR A CA 1
ATOM 1305 C C . THR A 1 169 ? -2.979 7.648 13.880 1.00 95.44 169 THR A C 1
ATOM 1307 O O . THR A 1 169 ? -3.457 6.975 12.971 1.00 95.44 169 THR A O 1
ATOM 1310 N N . ASN A 1 170 ? -2.233 7.109 14.840 1.00 94.50 170 ASN A N 1
ATOM 1311 C CA . ASN A 1 170 ? -1.907 5.690 14.917 1.00 94.50 170 ASN A CA 1
ATOM 1312 C C . ASN A 1 170 ? -2.362 5.083 16.253 1.00 94.50 170 ASN A C 1
ATOM 1314 O O . ASN A 1 170 ? -1.811 5.381 17.315 1.00 94.50 170 ASN A O 1
ATOM 1318 N N . THR A 1 171 ? -3.356 4.200 16.200 1.00 96.50 171 THR A N 1
ATOM 1319 C CA . THR A 1 171 ? -3.796 3.353 17.322 1.00 96.50 171 THR A CA 1
ATOM 1320 C C . THR A 1 171 ? -3.490 1.872 17.102 1.00 96.50 171 THR A C 1
ATOM 1322 O O . THR A 1 171 ? -3.618 1.095 18.045 1.00 96.50 171 THR A O 1
ATOM 1325 N N . GLY A 1 172 ? -3.062 1.499 15.892 1.00 95.31 172 GLY A N 1
ATOM 1326 C CA . GLY A 1 172 ? -2.642 0.149 15.532 1.00 95.31 172 GLY A CA 1
ATOM 1327 C C . GLY A 1 172 ? -1.123 -0.044 15.575 1.00 95.31 172 GLY A C 1
ATOM 1328 O O . GLY A 1 172 ? -0.439 0.470 16.462 1.00 95.31 172 GLY A O 1
ATOM 1329 N N . SER A 1 173 ? -0.595 -0.779 14.601 1.00 94.38 173 SER A N 1
ATOM 1330 C CA . SER A 1 173 ? 0.795 -1.243 14.571 1.00 94.38 173 SER A CA 1
ATOM 1331 C C . SER A 1 173 ? 1.522 -0.739 13.335 1.00 94.38 173 SER A C 1
ATOM 1333 O O . SER A 1 173 ? 1.028 -0.940 12.225 1.00 94.38 173 SER A O 1
ATOM 1335 N N . LEU A 1 174 ? 2.711 -0.159 13.507 1.00 92.38 174 LEU A N 1
ATOM 1336 C CA . LEU A 1 174 ? 3.643 0.099 12.406 1.00 92.38 174 LEU A CA 1
ATOM 1337 C C . LEU A 1 174 ? 4.897 -0.763 12.581 1.00 92.38 174 LEU A C 1
ATOM 1339 O O . LEU A 1 174 ? 5.597 -0.652 13.588 1.00 92.38 174 LEU A O 1
ATOM 1343 N N . CYS A 1 175 ? 5.198 -1.602 11.597 1.00 91.69 175 CYS A N 1
ATOM 1344 C CA . CYS A 1 175 ? 6.367 -2.475 11.604 1.00 91.69 175 CYS A CA 1
ATOM 1345 C C . CYS A 1 175 ? 7.292 -2.100 10.451 1.00 91.69 175 CYS A C 1
ATOM 1347 O O . CYS A 1 175 ? 6.879 -2.104 9.293 1.00 91.69 175 CYS A O 1
ATOM 1349 N N . PHE A 1 176 ? 8.551 -1.816 10.754 1.00 88.44 176 PHE A N 1
ATOM 1350 C CA . PHE A 1 176 ? 9.549 -1.406 9.778 1.00 88.44 176 PHE A CA 1
ATOM 1351 C C . PHE A 1 176 ? 10.687 -2.415 9.760 1.00 88.44 176 PHE A C 1
ATOM 1353 O O . PHE A 1 176 ? 11.290 -2.696 10.794 1.00 88.44 176 PHE A O 1
ATOM 1360 N N . TYR A 1 177 ? 10.987 -2.942 8.579 1.00 87.38 177 TYR A N 1
ATOM 1361 C CA . TYR A 1 177 ? 12.047 -3.912 8.364 1.00 87.38 177 TYR A CA 1
ATOM 1362 C C . TYR A 1 177 ? 13.119 -3.325 7.461 1.00 87.38 177 TYR A C 1
ATOM 1364 O O . TYR A 1 177 ? 12.825 -2.899 6.341 1.00 87.38 177 TYR A O 1
ATOM 1372 N N . ASN A 1 178 ? 14.365 -3.379 7.934 1.00 83.50 178 ASN A N 1
ATOM 1373 C CA . ASN A 1 178 ? 15.556 -3.024 7.170 1.00 83.50 178 ASN A CA 1
ATOM 1374 C C . ASN A 1 178 ? 15.505 -1.589 6.609 1.00 83.50 178 ASN A C 1
ATOM 1376 O O . ASN A 1 178 ? 15.947 -1.311 5.498 1.00 83.50 178 ASN A O 1
ATOM 1380 N N . THR A 1 179 ? 14.918 -0.673 7.374 1.00 79.38 179 THR A N 1
ATOM 1381 C CA . THR A 1 179 ? 14.794 0.736 7.013 1.00 79.38 179 THR A CA 1
ATOM 1382 C C . THR A 1 179 ? 14.953 1.598 8.244 1.00 79.38 179 THR A C 1
ATOM 1384 O O . THR A 1 179 ? 14.412 1.284 9.305 1.00 79.38 179 THR A O 1
ATOM 1387 N N . MET A 1 180 ? 15.624 2.732 8.082 1.00 76.69 180 MET A N 1
ATOM 1388 C CA . MET A 1 180 ? 15.452 3.839 9.010 1.00 76.69 180 MET A CA 1
ATOM 1389 C C . MET A 1 180 ? 14.070 4.454 8.763 1.00 76.69 180 MET A C 1
ATOM 1391 O O . MET A 1 180 ? 13.661 4.570 7.614 1.00 76.69 180 MET A O 1
ATOM 1395 N N . TYR A 1 181 ? 13.330 4.838 9.801 1.00 77.38 181 TYR A N 1
ATOM 1396 C CA . TYR A 1 181 ? 12.131 5.670 9.652 1.00 77.38 181 TYR A CA 1
ATOM 1397 C C . TYR A 1 181 ? 12.392 7.007 10.334 1.00 77.38 181 TYR A C 1
ATOM 1399 O O . TYR A 1 181 ? 12.479 7.086 11.560 1.00 77.38 181 TYR A O 1
ATOM 1407 N N . ALA A 1 182 ? 12.545 8.056 9.532 1.00 73.94 182 ALA A N 1
ATOM 1408 C CA . ALA A 1 182 ? 12.641 9.415 10.037 1.00 73.94 182 ALA A CA 1
ATOM 1409 C C . ALA A 1 182 ? 11.225 9.984 10.155 1.00 73.94 182 ALA A C 1
ATOM 1411 O O . ALA A 1 182 ? 10.556 10.222 9.151 1.00 73.94 182 ALA A O 1
ATOM 1412 N N . VAL A 1 183 ? 10.759 10.182 11.388 1.00 73.06 183 VAL A N 1
ATOM 1413 C CA . VAL A 1 183 ? 9.449 10.785 11.647 1.00 73.06 183 VAL A CA 1
ATOM 1414 C C . VAL A 1 183 ? 9.471 12.235 11.159 1.00 73.06 183 VAL A C 1
ATOM 1416 O O . VAL A 1 183 ? 10.112 13.086 11.769 1.00 73.06 183 VAL A O 1
ATOM 1419 N N . SER A 1 184 ? 8.784 12.512 10.051 1.00 75.25 184 SER A N 1
ATOM 1420 C CA . SER A 1 184 ? 8.673 13.852 9.456 1.00 75.25 184 SER A CA 1
ATOM 1421 C C . SER A 1 184 ? 7.451 14.639 9.937 1.00 75.25 184 SER A C 1
ATOM 1423 O O . SER A 1 184 ? 7.344 15.831 9.662 1.00 75.25 184 SER A O 1
ATOM 1425 N N . THR A 1 185 ? 6.518 13.982 10.628 1.00 82.25 185 THR A N 1
ATOM 1426 C CA . THR A 1 185 ? 5.230 14.548 11.046 1.00 82.25 185 THR A CA 1
ATOM 1427 C C . THR A 1 185 ? 4.808 14.030 12.416 1.00 82.25 185 THR A C 1
ATOM 1429 O O . THR A 1 185 ? 5.160 12.913 12.795 1.00 82.25 185 THR A O 1
ATOM 1432 N N . ASP A 1 186 ? 3.984 14.788 13.138 1.00 85.62 186 ASP A N 1
ATOM 1433 C CA . ASP A 1 186 ? 3.492 14.377 14.454 1.00 85.62 186 ASP A CA 1
ATOM 1434 C C . ASP A 1 186 ? 2.683 13.081 14.397 1.00 85.62 186 ASP A C 1
ATOM 1436 O O . ASP A 1 186 ? 1.673 12.999 13.697 1.00 85.62 186 ASP A O 1
ATOM 1440 N N . ILE A 1 187 ? 3.080 12.094 15.204 1.00 87.50 187 ILE A N 1
ATOM 1441 C CA . ILE A 1 187 ? 2.319 10.859 15.398 1.00 87.50 187 ILE A CA 1
ATOM 1442 C C . ILE A 1 187 ? 1.610 10.888 16.755 1.00 87.50 187 ILE A C 1
ATOM 1444 O O . ILE A 1 187 ? 2.253 10.923 17.816 1.00 87.50 187 ILE A O 1
ATOM 1448 N N . VAL A 1 188 ? 0.278 10.840 16.713 1.00 91.56 188 VAL A N 1
ATOM 1449 C CA . VAL A 1 188 ? -0.617 10.818 17.876 1.00 91.56 188 VAL A CA 1
ATOM 1450 C C . VAL A 1 188 ? -1.363 9.488 17.971 1.00 91.56 188 VAL A C 1
ATOM 1452 O O . VAL A 1 188 ? -1.614 8.829 16.967 1.00 91.56 188 VAL A O 1
ATOM 1455 N N . GLY A 1 189 ? -1.740 9.092 19.186 1.00 89.00 189 GLY A N 1
ATOM 1456 C CA . GLY A 1 189 ? -2.462 7.844 19.453 1.00 89.00 189 GLY A CA 1
ATOM 1457 C C . GLY A 1 189 ? -1.699 6.896 20.380 1.00 89.00 189 GLY A C 1
ATOM 1458 O O . GLY A 1 189 ? -0.689 7.271 20.977 1.00 89.00 189 GLY A O 1
ATOM 1459 N N . SER A 1 190 ? -2.243 5.694 20.563 1.00 89.81 190 SER A N 1
ATOM 1460 C CA . SER A 1 190 ? -1.737 4.658 21.478 1.00 89.81 190 SER A CA 1
ATOM 1461 C C . SER A 1 190 ? -1.114 3.460 20.760 1.00 89.81 190 SER A C 1
ATOM 1463 O O . SER A 1 190 ? -0.855 2.443 21.398 1.00 89.81 190 SER A O 1
ATOM 1465 N N . GLY A 1 191 ? -0.933 3.553 19.442 1.00 84.38 191 GLY A N 1
ATOM 1466 C CA . GLY A 1 191 ? -0.372 2.481 18.633 1.00 84.38 191 GLY A CA 1
ATOM 1467 C C . GLY A 1 191 ? 1.103 2.220 18.931 1.00 84.38 191 GLY A C 1
ATOM 1468 O O . GLY A 1 191 ? 1.796 3.053 19.523 1.00 84.38 191 GLY A O 1
ATOM 1469 N N . TRP A 1 192 ? 1.584 1.057 18.505 1.00 84.38 192 TRP A N 1
ATOM 1470 C CA . TRP A 1 192 ? 2.955 0.602 18.728 1.00 84.38 192 TRP A CA 1
ATOM 1471 C C . TRP A 1 192 ? 3.787 0.607 17.445 1.00 84.38 192 TRP A C 1
ATOM 1473 O O . TRP A 1 192 ? 3.256 0.585 16.332 1.00 84.38 192 TRP A O 1
ATOM 1483 N N . TYR A 1 193 ? 5.108 0.648 17.626 1.00 84.06 193 TYR A N 1
ATOM 1484 C CA . TYR A 1 193 ? 6.094 0.720 16.551 1.00 84.06 193 TYR A CA 1
ATOM 1485 C C . TYR A 1 193 ? 7.171 -0.327 16.806 1.00 84.06 193 TYR A C 1
ATOM 1487 O O . TYR A 1 193 ? 7.732 -0.393 17.903 1.00 84.06 193 TYR A O 1
ATOM 1495 N N . VAL A 1 194 ? 7.466 -1.139 15.798 1.00 84.19 194 VAL A N 1
ATOM 1496 C CA . VAL A 1 194 ? 8.541 -2.130 15.861 1.00 84.19 194 VAL A CA 1
ATOM 1497 C C . VAL A 1 194 ? 9.495 -1.898 14.705 1.00 84.19 194 VAL A C 1
ATOM 1499 O O . VAL A 1 194 ? 9.078 -1.822 13.551 1.00 84.19 194 VAL A O 1
ATOM 1502 N N . PHE A 1 195 ? 10.780 -1.807 15.031 1.00 81.00 195 PHE A N 1
ATOM 1503 C CA . PHE A 1 195 ? 11.860 -1.682 14.067 1.00 81.00 195 PHE A CA 1
ATOM 1504 C C . PHE A 1 195 ? 12.702 -2.951 14.125 1.00 81.00 195 PHE A C 1
ATOM 1506 O O . PHE A 1 195 ? 13.204 -3.331 15.185 1.00 81.00 195 PHE A O 1
ATOM 1513 N N . MET A 1 196 ? 12.824 -3.622 12.986 1.00 76.88 196 MET A N 1
ATOM 1514 C CA . MET A 1 196 ? 13.633 -4.824 12.829 1.00 76.88 196 MET A CA 1
ATOM 1515 C C . MET A 1 196 ? 14.688 -4.572 11.759 1.00 76.88 196 MET A C 1
ATOM 1517 O O . MET A 1 196 ? 14.370 -4.170 10.641 1.00 76.88 196 MET A O 1
ATOM 1521 N N . GLU A 1 197 ? 15.949 -4.825 12.071 1.00 65.81 197 GLU A N 1
ATOM 1522 C CA . GLU A 1 197 ? 17.038 -4.693 11.106 1.00 65.81 197 GLU A CA 1
ATOM 1523 C C . GLU A 1 197 ? 17.402 -6.065 10.522 1.00 65.81 197 GLU A C 1
ATOM 1525 O O . GLU A 1 197 ? 17.434 -7.070 11.236 1.00 65.81 197 GLU A O 1
ATOM 1530 N N . LYS A 1 198 ? 17.646 -6.131 9.206 1.00 55.22 198 LYS A N 1
ATOM 1531 C CA . LYS A 1 198 ? 18.121 -7.352 8.541 1.00 55.22 198 LYS A CA 1
ATOM 1532 C C . LYS A 1 198 ? 19.646 -7.337 8.567 1.00 55.22 198 LYS A C 1
ATOM 1534 O O . LYS A 1 198 ? 20.275 -6.687 7.739 1.00 55.22 198 LYS A O 1
ATOM 1539 N N . ILE A 1 199 ? 20.240 -8.066 9.504 1.00 48.88 199 ILE A N 1
ATOM 1540 C CA . ILE A 1 199 ? 21.696 -8.208 9.598 1.00 48.88 199 ILE A CA 1
ATOM 1541 C C . ILE A 1 199 ? 22.170 -9.218 8.533 1.00 48.88 199 ILE A C 1
ATOM 1543 O O . ILE A 1 199 ? 21.639 -10.322 8.421 1.00 48.88 199 ILE A O 1
ATOM 1547 N N . ILE A 1 200 ? 23.144 -8.823 7.700 1.00 44.62 200 ILE A N 1
ATOM 1548 C CA . ILE A 1 200 ? 23.681 -9.634 6.580 1.00 44.62 200 ILE A CA 1
ATOM 1549 C C . ILE A 1 200 ? 24.654 -10.737 7.071 1.00 44.62 200 ILE A C 1
ATOM 1551 O O . ILE A 1 200 ? 25.090 -11.578 6.286 1.00 44.62 200 ILE A O 1
ATOM 1555 N N . SER A 1 201 ? 24.942 -10.834 8.372 1.00 35.59 201 SER A N 1
ATOM 1556 C CA . SER A 1 201 ? 25.688 -11.953 8.967 1.00 35.59 201 SER A CA 1
ATOM 1557 C C . SER A 1 201 ? 24.791 -12.866 9.808 1.00 35.59 201 SER A C 1
ATOM 1559 O O . SER A 1 201 ? 23.958 -12.399 10.574 1.00 35.59 201 SER A O 1
ATOM 1561 N N . LYS A 1 202 ? 24.982 -14.188 9.682 1.00 38.59 202 LYS A N 1
ATOM 1562 C CA . LYS A 1 202 ? 24.350 -15.237 10.505 1.00 38.59 202 LYS A CA 1
ATOM 1563 C C . LYS A 1 202 ? 24.757 -15.117 11.985 1.00 38.59 202 LYS A C 1
ATOM 1565 O O . LYS A 1 202 ? 25.589 -15.889 12.439 1.00 38.59 202 LYS A O 1
ATOM 1570 N N . ALA A 1 203 ? 24.208 -14.164 12.715 1.00 38.66 203 ALA A N 1
ATOM 1571 C CA . ALA A 1 203 ? 24.094 -14.144 14.170 1.00 38.66 203 ALA A CA 1
ATOM 1572 C C . ALA A 1 203 ? 23.524 -12.776 14.538 1.00 38.66 203 ALA A C 1
ATOM 1574 O O . ALA A 1 203 ? 23.991 -11.766 14.027 1.00 38.66 203 ALA A O 1
ATOM 1575 N N . ASP A 1 204 ? 22.544 -12.786 15.428 1.00 38.03 204 ASP A N 1
ATOM 1576 C CA . ASP A 1 204 ? 21.944 -11.627 16.085 1.00 38.03 204 ASP A CA 1
ATOM 1577 C C . ASP A 1 204 ? 20.845 -10.903 15.294 1.00 38.03 204 ASP A C 1
ATOM 1579 O O . ASP A 1 204 ? 21.039 -10.319 14.234 1.00 38.03 204 ASP A O 1
ATOM 1583 N N . ILE A 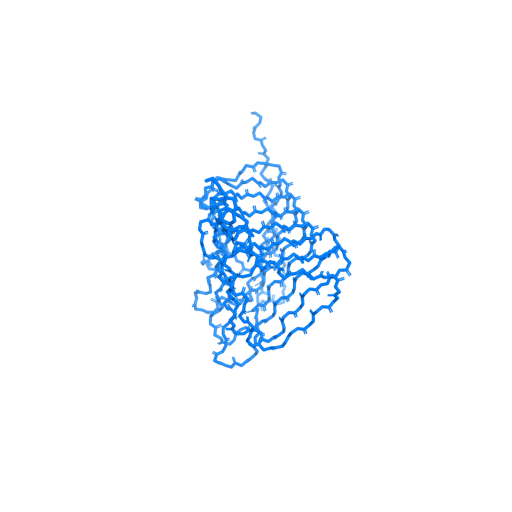1 205 ? 19.630 -10.970 15.847 1.00 39.41 205 ILE A N 1
ATOM 1584 C CA . ILE A 1 205 ? 18.491 -10.120 15.500 1.00 39.41 205 ILE A CA 1
ATOM 1585 C C . ILE A 1 205 ? 18.461 -9.033 16.569 1.00 39.41 205 ILE A C 1
ATOM 1587 O O . ILE A 1 205 ? 18.160 -9.314 17.729 1.00 39.41 205 ILE A O 1
ATOM 1591 N N . HIS A 1 206 ? 18.740 -7.790 16.192 1.00 43.47 206 HIS A N 1
ATOM 1592 C CA . HIS A 1 206 ? 18.503 -6.649 17.069 1.00 43.47 206 HIS A CA 1
ATOM 1593 C C . HIS A 1 206 ? 17.062 -6.169 16.854 1.00 43.47 206 HIS A C 1
ATOM 1595 O O . HIS A 1 206 ? 16.747 -5.514 15.860 1.00 43.47 206 HIS A O 1
ATOM 1601 N N . ILE A 1 207 ? 16.159 -6.549 17.763 1.00 43.00 207 ILE A N 1
ATOM 1602 C CA . ILE A 1 207 ? 14.790 -6.022 17.788 1.00 43.00 207 ILE A CA 1
ATOM 1603 C C . ILE A 1 207 ? 14.810 -4.726 18.595 1.00 43.00 207 ILE A C 1
ATOM 1605 O O . ILE A 1 207 ? 14.971 -4.754 19.815 1.00 43.00 207 ILE A O 1
ATOM 1609 N N . TYR A 1 208 ? 14.594 -3.593 17.934 1.00 44.06 208 TYR A N 1
ATOM 1610 C CA . TYR A 1 208 ? 14.383 -2.323 18.618 1.00 44.06 208 TYR A CA 1
ATOM 1611 C C . TYR A 1 208 ? 12.874 -2.087 18.764 1.00 44.06 208 TYR A C 1
ATOM 1613 O O . TYR A 1 208 ? 12.190 -1.634 17.841 1.00 44.06 208 TYR A O 1
ATOM 1621 N N . ILE A 1 209 ? 12.329 -2.428 19.935 1.00 44.50 209 ILE A N 1
ATOM 1622 C CA . ILE A 1 209 ? 10.938 -2.120 20.292 1.00 44.50 209 ILE A CA 1
ATOM 1623 C C . ILE A 1 209 ? 10.907 -0.722 20.912 1.00 44.50 209 ILE A C 1
ATOM 1625 O O . ILE A 1 209 ? 11.318 -0.536 22.057 1.00 44.50 209 ILE A O 1
ATOM 1629 N N . TYR A 1 210 ? 10.394 0.266 20.179 1.00 45.34 210 TYR A N 1
ATOM 1630 C CA . TYR A 1 210 ? 10.155 1.603 20.722 1.00 45.34 210 TYR A CA 1
ATOM 1631 C C . TYR A 1 210 ? 8.687 1.730 21.149 1.00 45.34 210 TYR A C 1
ATOM 1633 O O . TYR A 1 210 ? 7.797 1.983 20.338 1.00 45.34 210 TYR A O 1
ATOM 1641 N N . MET A 1 211 ? 8.424 1.581 22.450 1.00 40.59 211 MET A N 1
ATOM 1642 C CA . MET A 1 211 ? 7.130 1.929 23.045 1.00 40.59 211 MET A CA 1
ATOM 1643 C C . MET A 1 211 ? 7.140 3.401 23.467 1.00 40.59 211 MET A C 1
ATOM 1645 O O . MET A 1 211 ? 7.841 3.784 24.405 1.00 40.59 211 MET A O 1
ATOM 1649 N N . LYS A 1 212 ? 6.338 4.250 22.811 1.00 42.31 212 LYS A N 1
ATOM 1650 C CA . LYS A 1 212 ? 6.102 5.619 23.294 1.00 42.31 212 LYS A CA 1
ATOM 1651 C C . LYS A 1 212 ? 5.191 5.548 24.521 1.00 42.31 212 LYS A C 1
ATOM 1653 O O . LYS A 1 212 ? 3.970 5.529 24.397 1.00 42.31 212 LYS A O 1
ATOM 1658 N N . MET A 1 213 ? 5.780 5.513 25.716 1.00 33.97 213 MET A N 1
ATOM 1659 C CA . MET A 1 213 ? 5.027 5.720 26.953 1.00 33.97 213 MET A CA 1
ATOM 1660 C C . MET A 1 213 ? 4.555 7.177 27.003 1.00 33.97 213 MET A C 1
ATOM 1662 O O . MET A 1 213 ? 5.364 8.106 27.006 1.00 33.97 213 MET A O 1
ATOM 1666 N N . LYS A 1 214 ? 3.233 7.387 27.011 1.00 34.44 214 LYS A N 1
ATOM 1667 C CA . LYS A 1 214 ? 2.620 8.701 27.253 1.00 34.44 214 LYS A CA 1
ATOM 1668 C C . LYS A 1 214 ? 3.149 9.243 28.589 1.00 34.44 214 LYS A C 1
ATOM 1670 O O . LYS A 1 214 ? 2.919 8.618 29.623 1.00 34.44 214 LYS A O 1
ATOM 1675 N N . LYS A 1 215 ? 3.812 10.406 28.587 1.00 32.97 215 LYS A N 1
ATOM 1676 C CA . LYS A 1 215 ? 3.895 11.220 29.808 1.00 32.97 215 LYS A CA 1
ATOM 1677 C C . LYS A 1 215 ? 2.465 11.656 30.143 1.00 32.97 215 LYS A C 1
ATOM 1679 O O . LYS A 1 215 ? 1.788 12.202 29.270 1.00 32.97 215 LYS A O 1
ATOM 1684 N N . LYS A 1 216 ? 2.008 11.289 31.342 1.00 36.22 216 LYS A N 1
ATOM 1685 C CA . LYS A 1 216 ? 0.794 11.842 31.953 1.00 36.22 216 LYS A CA 1
ATOM 1686 C C . LYS A 1 216 ? 0.975 13.333 32.197 1.00 36.22 216 LYS A C 1
ATOM 1688 O O . LYS A 1 216 ? 2.128 13.721 32.495 1.00 36.22 216 LYS A O 1
#

Radius of gyration: 19.12 Å; chains: 1; bounding box: 65×39×53 Å

InterPro domains:
  IPR021031 Hyphally-regulated cell wall protein, N-terminal [PF11765] (11-197)

p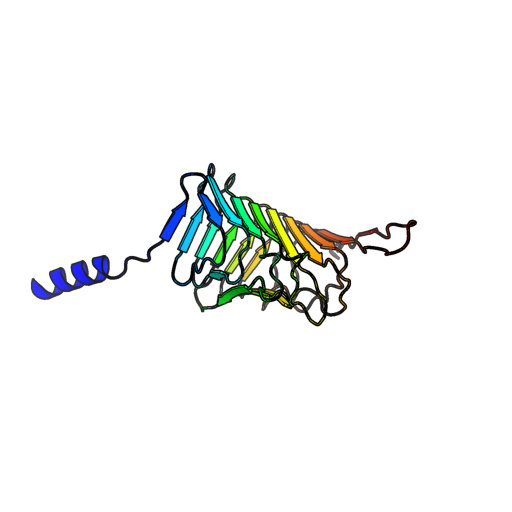LDDT: mean 78.17, std 17.4, range [32.97, 98.44]

Foldseek 3Di:
DVVVVVVVVVVVVVPPQAEDEFPAEAEAEEADEPDSYAYEWDLCYEYAYYQHQDYEYAAYYAADANYEYHYEHHLDLPGAAEYAHDDQHYEYHENYEYEYYALNPNDQHERHQEYAYDEAQEEAYYEHECVPHRAAEQEHQHAEHQYEYEYHYNAADAPAHHHYPEEHEYAEEYEYERYDDDDPYHYDYQYWYWYWYDDPDPDDTDIDTDGPDDDD